Protein AF-M5W6V2-F1 (afdb_monomer_lite)

InterPro domains:
  IPR015421 Pyridoxal phosphate-dependent transferase, major domain [G3DSA:3.40.640.10] (70-111)
  IPR015421 Pyridoxal phosphate-dependent transferase, major domain [G3DSA:3.40.640.10] (112-176)
  IPR015422 Pyridoxal phosphate-dependent transferase, small domain [G3DSA:3.90.1150.10] (43-67)
  IPR015424 Pyridoxal phosphate-dependent transferase [SSF53383] (31-175)
  IPR039429 Serine hydroxymethyltransferase-like domain [PF00464] (39-71)
  IPR039429 Serine hydroxymethyltransferase-like domain [PF00464] (110-181)
  IPR049943 Serine hydroxymethyltransferase-like [PTHR11680] (110-174)

Sequence (200 aa):
MPDNFTTLFFTLQSSLPNEAVYDKEKPRVTLPKKLNSPLEAVDSEIADIIEHEKTRQWKGLELISSENYTSLFIDMAESLCQKRALEAFQLDPAKWGVNVQPLSGSPADFQTDTKKISAVSNFFETMPYRLNESTGYINYDQLEKSATLFRPNLIVAGASAYAHLYDYAHIRKAGEDFIIYHSIKLVVLARLDDNKVDCF

Structure (mmCIF, N/CA/C/O backbone):
data_AF-M5W6V2-F1
#
_entry.id   AF-M5W6V2-F1
#
loop_
_atom_site.group_PDB
_atom_site.id
_atom_site.type_symbol
_atom_site.label_atom_id
_atom_site.label_alt_id
_atom_site.label_comp_id
_atom_site.label_asym_id
_atom_site.label_entity_id
_atom_site.label_seq_id
_atom_site.pdbx_PDB_ins_code
_atom_site.Cartn_x
_atom_site.Cartn_y
_atom_site.Cartn_z
_atom_site.occupancy
_atom_site.B_iso_or_equiv
_atom_site.auth_seq_id
_atom_site.auth_comp_id
_atom_site.auth_asym_id
_atom_site.auth_atom_id
_atom_site.pdbx_PDB_model_num
ATOM 1 N N . MET A 1 1 ? -18.019 15.501 -98.453 1.00 34.25 1 MET A N 1
ATOM 2 C CA . MET A 1 1 ? -18.835 16.729 -98.582 1.00 34.25 1 MET A CA 1
ATOM 3 C C . MET A 1 1 ? -20.288 16.315 -98.725 1.00 34.25 1 MET A C 1
ATOM 5 O O . MET A 1 1 ? -20.469 15.294 -99.387 1.00 34.25 1 MET A O 1
ATOM 9 N N . PRO A 1 2 ? -21.300 17.047 -98.221 1.00 47.38 2 PRO A N 1
ATOM 10 C CA . PRO A 1 2 ? -21.319 18.262 -97.372 1.00 47.38 2 PRO A CA 1
ATOM 11 C C . PRO A 1 2 ? -22.094 18.022 -96.032 1.00 47.38 2 PRO A C 1
ATOM 13 O O . PRO A 1 2 ? -22.815 17.039 -95.914 1.00 47.38 2 PRO A O 1
ATOM 16 N N . ASP A 1 3 ? -21.754 18.659 -94.906 1.00 34.72 3 ASP A N 1
ATOM 17 C CA . ASP A 1 3 ? -22.253 19.944 -94.344 1.00 34.72 3 ASP A CA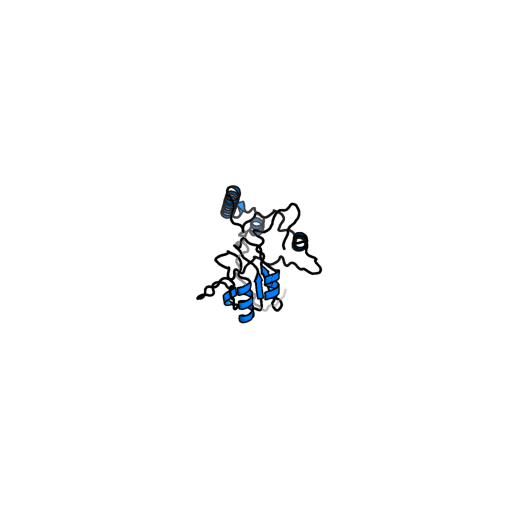 1
ATOM 18 C C . ASP A 1 3 ? -23.450 19.788 -93.375 1.00 34.72 3 ASP A C 1
ATOM 20 O O . ASP A 1 3 ? -24.553 19.449 -93.791 1.00 34.72 3 ASP A O 1
ATOM 24 N N . ASN A 1 4 ? -23.276 20.102 -92.082 1.00 34.34 4 ASN A N 1
ATOM 25 C CA . ASN A 1 4 ? -23.707 21.395 -91.519 1.00 34.34 4 ASN A CA 1
ATOM 26 C C . ASN A 1 4 ? -23.654 21.459 -89.979 1.00 34.34 4 ASN A C 1
ATOM 28 O O . ASN A 1 4 ? -24.020 20.539 -89.256 1.00 34.34 4 ASN A O 1
ATOM 32 N N . PHE A 1 5 ? -23.172 22.613 -89.527 1.00 38.66 5 PHE A N 1
ATOM 33 C CA . PHE A 1 5 ? -22.919 23.077 -88.166 1.00 38.66 5 PHE A CA 1
ATOM 34 C C . PHE A 1 5 ? -24.192 23.266 -87.320 1.00 38.66 5 PHE A C 1
ATOM 36 O O . PHE A 1 5 ? -25.245 23.554 -87.883 1.00 38.66 5 PHE A O 1
ATOM 43 N N . THR A 1 6 ? -24.067 23.223 -85.978 1.00 31.42 6 THR A N 1
ATOM 44 C CA . THR A 1 6 ? -24.301 24.362 -85.038 1.00 31.42 6 THR A CA 1
ATOM 45 C C . THR A 1 6 ? -24.111 23.913 -83.561 1.00 31.42 6 THR A C 1
ATOM 47 O O . THR A 1 6 ? -24.914 23.147 -83.046 1.00 31.42 6 THR A O 1
ATOM 50 N N . THR A 1 7 ? -23.003 24.341 -82.923 1.00 31.12 7 THR A N 1
ATOM 51 C CA . THR A 1 7 ? -22.894 25.132 -81.657 1.00 31.12 7 THR A CA 1
ATOM 52 C C . THR A 1 7 ? -23.875 24.803 -80.494 1.00 31.12 7 THR A C 1
ATOM 54 O O . THR A 1 7 ? -25.071 24.793 -80.727 1.00 31.12 7 THR A O 1
ATOM 57 N N . LEU A 1 8 ? -23.573 24.625 -79.192 1.00 36.69 8 LEU A N 1
ATOM 58 C CA . LEU A 1 8 ? -22.506 25.006 -78.241 1.00 36.69 8 LEU A CA 1
ATOM 59 C C . LEU A 1 8 ? -22.755 24.188 -76.943 1.00 36.69 8 LEU A C 1
ATOM 61 O O . LEU A 1 8 ? -23.886 24.189 -76.469 1.00 36.69 8 LEU A O 1
ATOM 65 N N . PHE A 1 9 ? -21.743 23.601 -76.296 1.00 30.06 9 PHE A N 1
ATOM 66 C CA . PHE A 1 9 ? -21.757 23.439 -74.831 1.00 30.06 9 PHE A CA 1
ATOM 67 C C . PHE A 1 9 ? -20.350 23.684 -74.288 1.00 30.06 9 PHE A C 1
ATOM 69 O O . PHE A 1 9 ? -19.378 23.052 -74.690 1.00 30.06 9 PHE A O 1
ATOM 76 N N . PHE A 1 10 ? -20.270 24.684 -73.416 1.00 32.31 10 PHE A N 1
ATOM 77 C CA . PHE A 1 10 ? -19.073 25.185 -72.761 1.00 32.31 10 PHE A CA 1
ATOM 78 C C . PHE A 1 10 ? -18.371 24.085 -71.954 1.00 32.31 10 PHE A C 1
ATOM 80 O O . PHE A 1 10 ? -18.903 23.622 -70.948 1.00 32.31 10 PHE A O 1
ATOM 87 N N . THR A 1 11 ? -17.139 23.735 -72.318 1.00 32.97 11 THR A N 1
ATOM 88 C CA . THR A 1 11 ? -16.196 23.129 -71.371 1.00 32.97 11 THR A CA 1
ATOM 89 C C . THR A 1 11 ? -15.369 24.243 -70.747 1.00 32.97 11 THR A C 1
ATOM 91 O O . THR A 1 11 ? -14.559 24.873 -71.427 1.00 32.97 11 THR A O 1
ATOM 94 N N . LEU A 1 12 ? -15.589 24.496 -69.453 1.00 34.12 12 LEU A N 1
ATOM 95 C CA . LEU A 1 12 ? -14.680 25.276 -68.617 1.00 34.12 12 LEU A CA 1
ATOM 96 C C . LEU A 1 12 ? -13.262 24.700 -68.769 1.00 34.12 12 LEU A C 1
ATOM 98 O O . LEU A 1 12 ? -12.981 23.609 -68.279 1.00 34.12 12 LEU A O 1
ATOM 102 N N . GLN A 1 13 ? -12.363 25.432 -69.429 1.00 36.41 13 GLN A N 1
ATOM 103 C CA . GLN A 1 13 ? -10.931 25.215 -69.257 1.00 36.41 13 GLN A CA 1
ATOM 104 C C . GLN A 1 13 ? -10.588 25.600 -67.819 1.00 36.41 13 GLN A C 1
ATOM 106 O O . GLN A 1 13 ? -10.467 26.780 -67.494 1.00 36.41 13 GLN A O 1
ATOM 111 N N . SER A 1 14 ? -10.420 24.609 -66.944 1.00 34.03 14 SER A N 1
ATOM 112 C CA . SER A 1 14 ? -9.616 24.818 -65.748 1.00 34.03 14 SER A CA 1
ATOM 113 C C . SER A 1 14 ? -8.176 25.013 -66.214 1.00 34.03 14 SER A C 1
ATOM 115 O O . SER A 1 14 ? -7.530 24.072 -66.678 1.00 34.03 14 SER A O 1
ATOM 117 N N . SER A 1 15 ? -7.686 26.244 -66.135 1.00 41.09 15 SER A N 1
ATOM 118 C CA . SER A 1 15 ? -6.276 26.577 -66.285 1.00 41.09 15 SER A CA 1
ATOM 119 C C . SER A 1 15 ? -5.484 25.939 -65.141 1.00 41.09 15 SER A C 1
ATOM 121 O O . SER A 1 15 ? -5.226 26.578 -64.122 1.00 41.09 15 SER A O 1
ATOM 123 N N . LEU A 1 16 ? -5.128 24.666 -65.289 1.00 34.69 16 LEU A N 1
ATOM 124 C CA . LEU A 1 16 ? -4.080 24.041 -64.498 1.00 34.69 16 LEU A CA 1
ATOM 125 C C . LEU A 1 16 ? -2.824 24.011 -65.376 1.00 34.69 16 LEU A C 1
ATOM 127 O O . LEU A 1 16 ? -2.840 23.362 -66.424 1.00 34.69 16 LEU A O 1
ATOM 131 N N . PRO A 1 17 ? -1.766 24.765 -65.028 1.00 39.81 17 PRO A N 1
ATOM 132 C CA . PRO A 1 17 ? -0.500 24.662 -65.734 1.00 39.81 17 PRO A CA 1
ATOM 133 C C . PRO A 1 17 ? 0.069 23.246 -65.571 1.00 39.81 17 PRO A C 1
ATOM 135 O O . PRO A 1 17 ? -0.102 22.629 -64.523 1.00 39.81 17 PRO A O 1
ATOM 138 N N . ASN A 1 18 ? 0.712 22.778 -66.647 1.00 39.88 18 ASN A N 1
ATOM 139 C CA . ASN A 1 18 ? 1.450 21.524 -66.822 1.00 39.88 18 ASN A CA 1
ATOM 140 C C . ASN A 1 18 ? 1.837 20.775 -65.534 1.00 39.88 18 ASN A C 1
ATOM 142 O O . ASN A 1 18 ? 2.432 21.351 -64.624 1.00 39.88 18 ASN A O 1
ATOM 146 N N . GLU A 1 19 ? 1.611 19.459 -65.562 1.00 42.66 19 GLU A N 1
ATOM 147 C CA . GLU A 1 19 ? 2.035 18.400 -64.627 1.00 42.66 19 GLU A CA 1
ATOM 148 C C . GLU A 1 19 ? 3.563 18.301 -64.398 1.00 42.66 19 GLU A C 1
ATOM 150 O O . GLU A 1 19 ? 4.153 17.227 -64.452 1.00 42.66 19 GLU A O 1
ATOM 155 N N . ALA A 1 20 ? 4.255 19.408 -64.143 1.00 44.38 20 ALA A N 1
ATOM 156 C CA . ALA A 1 20 ? 5.709 19.420 -64.035 1.00 44.38 20 ALA A CA 1
ATOM 157 C C . ALA A 1 20 ? 6.238 20.309 -62.909 1.00 44.38 20 ALA A C 1
ATOM 159 O O . ALA A 1 20 ? 7.354 20.791 -63.009 1.00 44.38 20 ALA A O 1
ATOM 160 N N . VAL A 1 21 ? 5.487 20.533 -61.828 1.00 44.94 21 VAL A N 1
ATOM 161 C CA . VAL A 1 21 ? 6.061 21.049 -60.574 1.00 44.94 21 VAL A CA 1
ATOM 162 C C . VAL A 1 21 ? 5.179 20.597 -59.415 1.00 44.94 21 VAL A C 1
ATOM 164 O O . VAL A 1 21 ? 4.256 21.311 -59.080 1.00 44.94 21 VAL A O 1
ATOM 167 N N . TYR A 1 22 ? 5.403 19.416 -58.837 1.00 36.56 22 TYR A N 1
ATOM 168 C CA . TYR A 1 22 ? 5.150 19.090 -57.416 1.00 36.56 22 TYR A CA 1
ATOM 169 C C . TYR A 1 22 ? 5.476 17.608 -57.164 1.00 36.56 22 TYR A C 1
ATOM 171 O O . TYR A 1 22 ? 4.662 16.857 -56.639 1.00 36.56 22 TYR A O 1
ATOM 179 N N . ASP A 1 23 ? 6.700 17.191 -57.490 1.00 42.72 23 ASP A N 1
ATOM 180 C CA . ASP A 1 23 ? 7.312 16.054 -56.802 1.00 42.72 23 ASP A CA 1
ATOM 181 C C . ASP A 1 23 ? 8.379 16.599 -55.851 1.00 42.72 23 ASP A C 1
ATOM 183 O O . ASP A 1 23 ? 9.562 16.716 -56.160 1.00 42.72 23 ASP A O 1
ATOM 187 N N . LYS A 1 24 ? 7.914 17.086 -54.699 1.00 44.59 24 LYS A N 1
ATOM 188 C CA . LYS A 1 24 ? 8.761 17.158 -53.513 1.00 44.59 24 LYS A CA 1
ATOM 189 C C . LYS A 1 24 ? 8.391 15.933 -52.706 1.00 44.59 24 LYS A C 1
ATOM 191 O O . LYS A 1 24 ? 7.376 15.960 -52.009 1.00 44.59 24 LYS A O 1
ATOM 196 N N . GLU A 1 25 ? 9.191 14.883 -52.845 1.00 48.09 25 GLU A N 1
ATOM 197 C CA . GLU A 1 25 ? 9.146 13.676 -52.029 1.00 48.09 25 GLU A CA 1
ATOM 198 C C . GLU A 1 25 ? 8.894 14.045 -50.557 1.00 48.09 25 GLU A C 1
ATOM 200 O O . GLU A 1 25 ? 9.784 14.481 -49.826 1.00 48.09 25 GLU A O 1
ATOM 205 N N . LYS A 1 26 ? 7.650 13.900 -50.092 1.00 51.75 26 LYS A N 1
ATOM 206 C CA . LYS A 1 26 ? 7.385 13.817 -48.657 1.00 51.75 26 LYS A CA 1
ATOM 207 C C . LYS A 1 26 ? 7.797 12.404 -48.260 1.00 51.75 26 LYS A C 1
ATOM 209 O O . LYS A 1 26 ? 7.181 11.461 -48.762 1.00 51.75 26 LYS A O 1
ATOM 214 N N . PRO A 1 27 ? 8.796 12.218 -47.382 1.00 50.66 27 PRO A N 1
ATOM 215 C CA . PRO A 1 27 ? 9.267 10.887 -47.048 1.00 50.66 27 PRO A CA 1
ATOM 216 C C . PRO A 1 27 ? 8.146 10.176 -46.292 1.00 50.66 27 PRO A C 1
ATOM 218 O O . PRO A 1 27 ? 7.896 10.440 -45.119 1.00 50.66 27 PRO A O 1
ATOM 221 N N . ARG A 1 28 ? 7.444 9.262 -46.965 1.00 52.78 28 ARG A N 1
ATOM 222 C CA . ARG A 1 28 ? 6.348 8.464 -46.391 1.00 52.78 28 ARG A CA 1
ATOM 223 C C . ARG A 1 28 ? 6.818 7.425 -45.353 1.00 52.78 28 ARG A C 1
ATOM 225 O O . ARG A 1 28 ? 6.019 6.595 -44.941 1.00 52.78 28 ARG A O 1
ATOM 232 N N . VAL A 1 29 ? 8.079 7.458 -44.899 1.00 55.09 29 VAL A N 1
ATOM 233 C CA . VAL A 1 29 ? 8.677 6.406 -44.045 1.00 55.09 29 VAL A CA 1
ATOM 234 C C . VAL A 1 29 ? 9.512 6.955 -42.869 1.00 55.09 29 VAL A C 1
ATOM 236 O O . VAL A 1 29 ? 10.495 6.352 -42.450 1.00 55.09 29 VAL A O 1
ATOM 239 N N . THR A 1 30 ? 9.156 8.107 -42.297 1.00 63.56 30 THR A N 1
ATOM 240 C CA . THR A 1 30 ? 9.844 8.646 -41.100 1.00 63.56 30 THR A CA 1
ATOM 241 C C . THR A 1 30 ? 9.277 8.110 -39.787 1.00 63.56 30 THR A C 1
ATOM 243 O O . THR A 1 30 ? 10.041 7.779 -38.882 1.00 63.56 30 THR A O 1
ATOM 246 N N . LEU A 1 31 ? 7.953 7.965 -39.683 1.00 68.44 31 LEU A N 1
ATOM 247 C CA . LEU A 1 31 ? 7.299 7.510 -38.453 1.00 68.44 31 LEU A CA 1
ATOM 248 C C . LEU A 1 31 ? 7.602 6.036 -38.113 1.00 68.44 31 LEU A C 1
ATOM 250 O O . LEU A 1 31 ? 8.007 5.783 -36.981 1.00 68.44 31 LEU A O 1
ATOM 254 N N . PRO A 1 32 ? 7.518 5.069 -39.054 1.00 76.44 32 PRO A N 1
ATOM 255 C CA . PRO A 1 32 ? 7.833 3.673 -38.742 1.00 76.44 32 PRO A CA 1
ATOM 256 C C . PRO A 1 32 ? 9.297 3.480 -38.342 1.00 76.44 32 PRO A C 1
ATOM 258 O O . PRO A 1 32 ? 9.602 2.656 -37.488 1.00 76.44 32 PRO A O 1
ATOM 261 N N . LYS A 1 33 ? 10.211 4.262 -38.929 1.00 78.62 33 LYS A N 1
ATOM 262 C CA . LYS A 1 33 ? 11.629 4.223 -38.572 1.00 78.62 33 LYS A CA 1
ATOM 263 C C . LYS A 1 33 ? 11.854 4.769 -37.162 1.00 78.62 33 LYS A C 1
ATOM 265 O O . LYS A 1 33 ? 12.561 4.142 -36.392 1.00 78.62 33 LYS A O 1
ATOM 270 N N . LYS A 1 34 ? 11.203 5.881 -36.802 1.00 78.94 34 LYS A N 1
ATOM 271 C CA . LYS A 1 34 ? 11.298 6.462 -35.454 1.00 78.94 34 LYS A CA 1
ATOM 272 C C . LYS A 1 34 ? 10.726 5.538 -34.371 1.00 78.94 34 LYS A C 1
ATOM 274 O O . LYS A 1 34 ? 11.312 5.451 -33.304 1.00 78.94 34 LYS A O 1
ATOM 279 N N . LEU A 1 35 ? 9.623 4.841 -34.652 1.00 83.31 35 LEU A N 1
ATOM 280 C CA . LEU A 1 35 ? 8.968 3.932 -33.700 1.00 83.31 35 LEU A CA 1
ATOM 281 C C . LEU A 1 35 ? 9.745 2.631 -33.438 1.00 83.31 35 LEU A C 1
ATOM 283 O O . LEU A 1 35 ? 9.544 2.018 -32.398 1.00 83.31 35 LEU A O 1
ATOM 287 N N . ASN A 1 36 ? 10.609 2.210 -34.368 1.00 87.31 36 ASN A N 1
ATOM 288 C CA . ASN A 1 36 ? 11.410 0.985 -34.246 1.00 87.31 36 ASN A CA 1
ATOM 289 C C . ASN A 1 36 ? 12.891 1.256 -33.926 1.00 87.31 36 ASN A C 1
ATOM 291 O O . ASN A 1 36 ? 13.679 0.317 -33.825 1.00 87.31 36 ASN A O 1
ATOM 295 N N . SER A 1 37 ? 13.290 2.525 -33.816 1.00 89.06 37 SER A N 1
ATOM 296 C CA . SER A 1 37 ? 14.642 2.900 -33.406 1.00 89.06 37 SER A CA 1
ATOM 297 C C . SER A 1 37 ? 14.817 2.722 -31.891 1.00 89.06 37 SER A C 1
ATOM 299 O O . SER A 1 37 ? 13.863 2.940 -31.144 1.00 89.06 37 SER A O 1
ATOM 301 N N . PRO A 1 38 ? 16.027 2.371 -31.422 1.00 88.19 38 PRO A N 1
ATOM 302 C CA . PRO A 1 38 ? 16.322 2.257 -29.995 1.00 88.19 38 PRO A CA 1
ATOM 303 C C . PRO A 1 38 ? 16.227 3.623 -29.293 1.00 88.19 38 PRO A C 1
ATOM 305 O O . PRO A 1 38 ? 16.414 4.661 -29.938 1.00 88.19 38 PRO A O 1
ATOM 308 N N . LEU A 1 39 ? 15.931 3.628 -27.987 1.00 88.38 39 LEU A N 1
ATOM 309 C CA . LEU A 1 39 ? 15.670 4.853 -27.218 1.00 88.38 39 LEU A CA 1
ATOM 310 C C . LEU A 1 39 ? 16.846 5.831 -27.300 1.00 88.38 39 LEU A C 1
ATOM 312 O O . LEU A 1 39 ? 16.628 7.008 -27.538 1.00 88.38 39 LEU A O 1
ATOM 316 N N . GLU A 1 40 ? 18.078 5.335 -27.240 1.00 88.69 40 GLU A N 1
ATOM 317 C CA . GLU A 1 40 ? 19.316 6.115 -27.330 1.00 88.69 40 GLU A CA 1
ATOM 318 C C . GLU A 1 40 ? 19.429 6.888 -28.655 1.00 88.69 40 GLU A C 1
ATOM 320 O O . GLU A 1 40 ? 20.017 7.965 -28.710 1.00 88.69 40 GLU A O 1
ATOM 325 N N . ALA A 1 41 ? 18.861 6.344 -29.737 1.00 85.62 41 ALA A N 1
ATOM 326 C CA . ALA A 1 41 ? 18.854 6.978 -31.053 1.00 85.62 41 ALA A CA 1
ATOM 327 C C . ALA A 1 41 ? 17.660 7.924 -31.259 1.00 85.62 41 ALA A C 1
ATOM 329 O O . ALA A 1 41 ? 17.694 8.767 -32.157 1.00 85.62 41 ALA A O 1
ATOM 330 N N . VAL A 1 42 ? 16.585 7.752 -30.484 1.00 87.50 42 VAL A N 1
ATOM 331 C CA . VAL A 1 42 ? 15.368 8.572 -30.567 1.00 87.50 42 VAL A CA 1
ATOM 332 C C . VAL A 1 42 ? 15.437 9.764 -29.614 1.00 87.50 42 VAL A C 1
ATOM 334 O O . VAL A 1 42 ? 15.010 10.854 -29.998 1.00 87.50 42 VAL A O 1
ATOM 337 N N . ASP A 1 43 ? 15.960 9.550 -28.409 1.00 89.94 43 ASP A N 1
ATOM 338 C CA . ASP A 1 43 ? 16.071 10.516 -27.321 1.00 89.94 43 ASP A CA 1
ATOM 339 C C . ASP A 1 43 ? 17.241 10.143 -26.386 1.00 89.94 43 ASP A C 1
ATOM 341 O O . ASP A 1 43 ? 17.103 9.372 -25.432 1.00 89.94 43 ASP A O 1
ATOM 345 N N . SER A 1 44 ? 18.425 10.681 -26.689 1.00 91.94 44 SER A N 1
ATOM 346 C CA . SER A 1 44 ? 19.637 10.423 -25.907 1.00 91.94 44 SER A CA 1
ATOM 347 C C . SER A 1 44 ? 19.593 11.055 -24.513 1.00 91.94 44 SER A C 1
ATOM 349 O O . SER A 1 44 ? 20.212 10.528 -23.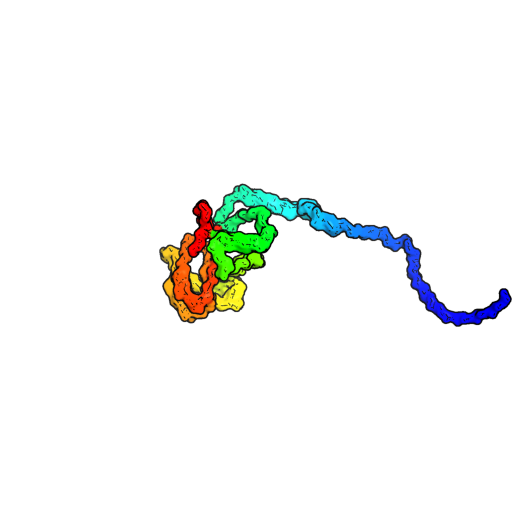598 1.00 91.94 44 SER A O 1
ATOM 351 N N . GLU A 1 45 ? 18.850 12.151 -24.324 1.00 93.81 45 GLU A N 1
ATOM 352 C CA . GLU A 1 45 ? 18.748 12.833 -23.027 1.00 93.81 45 GLU A CA 1
ATOM 353 C C . GLU A 1 45 ? 17.998 11.962 -22.010 1.00 93.81 45 GLU A C 1
ATOM 355 O O . GLU A 1 45 ? 18.456 11.771 -20.883 1.00 93.81 45 GLU A O 1
ATOM 360 N N . ILE A 1 46 ? 16.876 11.363 -22.421 1.00 91.88 46 ILE A N 1
ATOM 361 C CA . ILE A 1 46 ? 16.128 10.431 -21.567 1.00 91.88 46 ILE A CA 1
ATOM 362 C C . ILE A 1 46 ? 16.930 9.153 -21.302 1.00 91.88 46 ILE A C 1
ATOM 364 O O . ILE A 1 46 ? 16.918 8.652 -20.175 1.00 91.88 46 ILE A O 1
ATOM 368 N N . ALA A 1 47 ? 17.644 8.636 -22.306 1.00 89.12 47 ALA A N 1
ATOM 369 C CA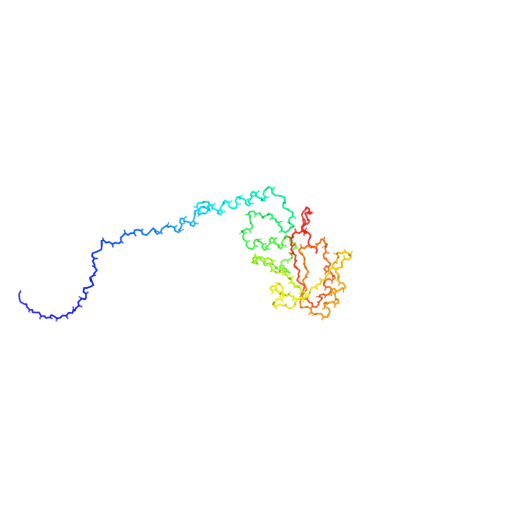 . ALA A 1 47 ? 18.521 7.483 -22.121 1.00 89.12 47 ALA A CA 1
ATOM 370 C C . ALA A 1 47 ? 19.604 7.765 -21.066 1.00 89.12 47 ALA A C 1
ATOM 372 O O . ALA A 1 47 ? 19.798 6.959 -20.154 1.00 89.12 47 ALA A O 1
ATOM 373 N N . ASP A 1 48 ? 20.228 8.944 -21.124 1.00 93.88 48 ASP A N 1
ATOM 374 C CA . ASP A 1 48 ? 21.215 9.366 -20.135 1.00 93.88 48 ASP A CA 1
ATOM 375 C C . ASP A 1 48 ? 20.592 9.464 -18.734 1.00 93.88 48 ASP A C 1
ATOM 377 O O . ASP A 1 48 ? 21.172 8.960 -17.773 1.00 93.88 48 ASP A O 1
ATOM 381 N N . ILE A 1 49 ? 19.396 10.047 -18.581 1.00 94.00 49 ILE A N 1
ATOM 382 C CA . ILE A 1 49 ? 18.699 10.128 -17.281 1.00 94.00 49 ILE A CA 1
ATOM 383 C C . ILE A 1 49 ? 18.441 8.731 -16.694 1.00 94.00 49 ILE A C 1
ATOM 385 O O . ILE A 1 49 ? 18.653 8.517 -15.497 1.00 94.00 49 ILE A O 1
ATOM 389 N N . ILE A 1 50 ? 18.033 7.766 -17.522 1.00 87.69 50 ILE A N 1
ATOM 390 C CA . ILE A 1 50 ? 17.801 6.381 -17.091 1.00 87.69 50 ILE A CA 1
ATOM 391 C C . ILE A 1 50 ? 19.102 5.732 -16.599 1.00 87.69 50 ILE A C 1
ATOM 393 O O . ILE A 1 50 ? 19.097 5.071 -15.561 1.00 87.69 50 ILE A O 1
ATOM 397 N N . GLU A 1 51 ? 20.223 5.927 -17.295 1.00 89.94 51 GLU A N 1
ATOM 398 C CA . GLU A 1 51 ? 21.521 5.382 -16.870 1.00 89.94 51 GLU A CA 1
ATOM 399 C C . GLU A 1 51 ? 22.035 6.020 -15.570 1.00 89.94 51 GLU A C 1
ATOM 401 O O . GLU A 1 51 ? 22.605 5.334 -14.710 1.00 89.94 51 GLU A O 1
ATOM 406 N N . HIS A 1 52 ? 21.774 7.314 -15.369 1.00 91.94 52 HIS A N 1
ATOM 407 C CA . HIS A 1 52 ? 22.057 7.976 -14.096 1.00 91.94 52 HIS A CA 1
ATOM 408 C C . HIS A 1 52 ? 21.210 7.393 -12.956 1.00 91.94 52 HIS A C 1
ATOM 410 O O . HIS A 1 52 ? 21.757 7.119 -11.886 1.00 91.94 52 HIS A O 1
ATOM 416 N N . GLU A 1 53 ? 19.917 7.135 -13.178 1.00 88.06 53 GLU A N 1
ATOM 417 C CA . GLU A 1 53 ? 19.035 6.528 -12.170 1.00 88.06 53 GLU A CA 1
ATOM 418 C C . GLU A 1 53 ? 19.434 5.081 -11.847 1.00 88.06 53 GLU A C 1
ATOM 420 O O . GLU A 1 53 ? 19.522 4.713 -10.675 1.00 88.06 53 GLU A O 1
ATOM 425 N N . LYS A 1 54 ? 19.796 4.275 -12.855 1.00 84.69 54 LYS A N 1
ATOM 426 C CA . LYS A 1 54 ? 20.368 2.931 -12.642 1.00 84.69 54 LYS A CA 1
ATOM 427 C C . LYS A 1 54 ? 21.636 2.993 -11.794 1.00 84.69 54 LYS A C 1
ATOM 429 O O . LYS A 1 54 ? 21.820 2.198 -10.875 1.00 84.69 54 LYS A O 1
ATOM 434 N N . THR A 1 55 ? 22.511 3.955 -12.082 1.00 89.50 55 THR A N 1
ATOM 435 C CA . THR A 1 55 ? 23.752 4.150 -11.326 1.00 89.50 55 THR A CA 1
ATOM 436 C C . THR A 1 55 ? 23.475 4.585 -9.885 1.00 89.50 55 THR A C 1
ATOM 438 O O . THR A 1 55 ? 24.161 4.111 -8.975 1.00 89.50 55 THR A O 1
ATOM 441 N N . ARG A 1 56 ? 22.482 5.460 -9.664 1.00 93.12 56 ARG A N 1
ATOM 442 C CA . ARG A 1 56 ? 22.035 5.889 -8.330 1.00 93.12 56 ARG A CA 1
ATOM 443 C C . ARG A 1 56 ? 21.561 4.692 -7.513 1.00 93.12 56 ARG A C 1
ATOM 445 O O . ARG A 1 56 ? 22.075 4.485 -6.419 1.00 93.12 56 ARG A O 1
ATOM 452 N N . GLN A 1 57 ? 20.666 3.884 -8.077 1.0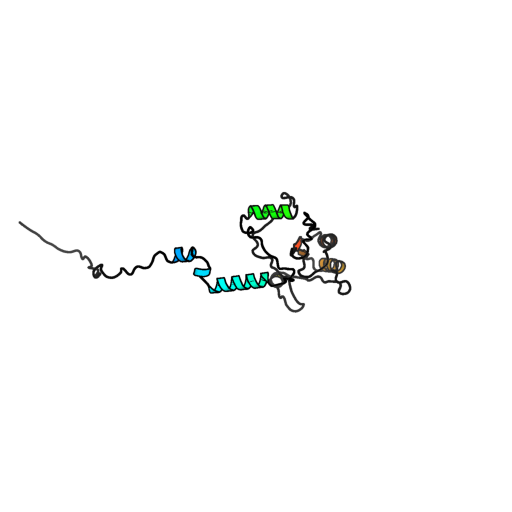0 84.19 57 GLN A N 1
ATOM 453 C CA . GLN A 1 57 ? 20.149 2.671 -7.441 1.00 84.19 57 GLN A CA 1
ATOM 454 C C . GLN A 1 57 ? 21.257 1.647 -7.148 1.00 84.19 57 GLN A C 1
ATOM 456 O O . GLN A 1 57 ? 21.284 1.048 -6.080 1.00 84.19 57 GLN A O 1
ATOM 461 N N . TRP A 1 58 ? 22.223 1.474 -8.060 1.00 80.94 58 TRP A N 1
ATOM 462 C CA . TRP A 1 58 ? 23.313 0.509 -7.873 1.00 80.94 58 TRP A CA 1
ATOM 463 C C . TRP A 1 58 ? 24.304 0.902 -6.769 1.00 80.94 58 TRP A C 1
ATOM 465 O O . TRP A 1 58 ? 24.837 0.041 -6.070 1.00 80.94 58 TRP A O 1
ATOM 475 N N . LYS A 1 59 ? 24.586 2.201 -6.626 1.00 86.56 59 LYS A N 1
ATOM 476 C CA . LYS A 1 59 ? 25.557 2.714 -5.645 1.00 86.56 59 LYS A CA 1
ATOM 477 C C . LYS A 1 59 ? 24.913 3.116 -4.317 1.00 86.56 59 LYS A C 1
ATOM 479 O O . LYS A 1 59 ? 25.629 3.272 -3.329 1.00 86.56 59 LYS A O 1
ATOM 484 N N . GLY A 1 60 ? 23.601 3.333 -4.305 1.00 84.31 60 GLY A N 1
ATOM 485 C CA . GLY A 1 60 ? 22.830 3.759 -3.146 1.00 84.31 60 GLY A CA 1
ATOM 486 C C . GLY A 1 60 ? 22.469 2.603 -2.218 1.00 84.31 60 GLY A C 1
ATOM 487 O O . GLY A 1 60 ? 22.204 1.485 -2.651 1.00 84.31 60 GLY A O 1
ATOM 488 N N . LEU A 1 61 ? 22.434 2.888 -0.917 1.00 84.75 61 LEU A N 1
ATOM 489 C CA . LEU A 1 61 ? 21.765 2.027 0.055 1.00 84.75 61 LEU A CA 1
ATOM 490 C C . LEU A 1 61 ? 20.320 2.508 0.193 1.00 84.75 61 LEU A C 1
ATOM 492 O O . LEU A 1 61 ? 20.060 3.490 0.889 1.00 84.75 61 LEU A O 1
ATOM 496 N N . GLU A 1 62 ? 19.394 1.827 -0.477 1.00 78.62 62 GLU A N 1
ATOM 497 C CA . GLU A 1 62 ? 17.968 2.150 -0.395 1.00 78.62 62 GLU A CA 1
ATOM 498 C C . GLU A 1 62 ? 17.383 1.628 0.922 1.00 78.62 62 GLU A C 1
ATOM 500 O O . GLU A 1 62 ? 17.202 0.428 1.121 1.00 78.62 62 GLU A O 1
ATOM 505 N N . LEU A 1 63 ? 17.128 2.552 1.852 1.00 81.44 63 LEU A N 1
ATOM 506 C CA . LEU A 1 63 ? 16.532 2.276 3.168 1.00 81.44 63 LEU A CA 1
ATOM 507 C C . LEU A 1 63 ? 15.076 2.747 3.266 1.00 81.44 63 LEU A C 1
ATOM 509 O O . LEU A 1 63 ? 14.457 2.664 4.330 1.00 81.44 63 LEU A O 1
ATOM 513 N N . ILE A 1 64 ? 14.528 3.274 2.173 1.00 75.75 64 ILE A N 1
ATOM 514 C CA . ILE A 1 64 ? 13.124 3.656 2.095 1.00 75.75 64 ILE A CA 1
ATOM 515 C C . ILE A 1 64 ? 12.329 2.363 2.057 1.00 75.75 64 ILE A C 1
ATOM 517 O O . ILE A 1 64 ? 12.394 1.622 1.082 1.00 75.75 64 ILE A O 1
ATOM 521 N N . SER A 1 65 ? 11.561 2.105 3.116 1.00 67.94 65 SER A N 1
ATOM 522 C CA . SER A 1 65 ? 10.807 0.863 3.241 1.00 67.94 65 SER A CA 1
ATOM 523 C C . SER A 1 65 ? 9.984 0.573 1.991 1.00 67.94 65 SER A C 1
ATOM 525 O O . SER A 1 65 ? 10.031 -0.543 1.501 1.00 67.94 65 SER A O 1
ATOM 527 N N . SER A 1 66 ? 9.293 1.583 1.440 1.00 69.19 66 SER A N 1
ATOM 528 C CA . SER A 1 66 ? 8.379 1.471 0.291 1.00 69.19 66 SER A CA 1
ATOM 529 C C . SER A 1 66 ? 8.987 1.282 -1.085 1.00 69.19 66 SER A C 1
ATOM 531 O O . SER A 1 66 ? 8.219 1.192 -2.043 1.00 69.19 66 SER A O 1
ATOM 533 N N . GLU A 1 67 ? 10.305 1.230 -1.197 1.00 68.81 67 GLU A N 1
ATOM 534 C CA . GLU A 1 67 ? 10.982 0.998 -2.467 1.00 68.81 67 GLU A CA 1
ATOM 535 C C . GLU A 1 67 ? 11.460 -0.451 -2.574 1.00 68.81 67 GLU A C 1
ATOM 537 O O . GLU A 1 67 ? 11.786 -1.097 -1.580 1.00 68.81 67 GLU A O 1
ATOM 542 N N . ASN A 1 68 ? 11.449 -0.993 -3.794 1.00 73.31 68 ASN A N 1
ATOM 543 C CA . ASN A 1 68 ? 11.938 -2.338 -4.077 1.00 73.31 68 ASN A CA 1
ATOM 544 C C . ASN A 1 68 ? 12.341 -2.465 -5.555 1.00 73.31 68 ASN A C 1
ATOM 546 O O . ASN A 1 68 ? 11.891 -1.691 -6.402 1.00 73.31 68 ASN A O 1
ATOM 550 N N . TYR A 1 69 ? 13.153 -3.472 -5.872 1.00 72.00 69 TYR A N 1
ATOM 551 C CA . TYR A 1 69 ? 13.609 -3.761 -7.226 1.00 72.00 69 TYR A CA 1
ATOM 552 C C . TYR A 1 69 ? 12.694 -4.774 -7.909 1.00 72.00 69 TYR A C 1
ATOM 554 O O . TYR A 1 69 ? 12.459 -5.877 -7.415 1.00 72.00 69 TYR A O 1
ATOM 562 N N . THR A 1 70 ? 12.174 -4.392 -9.072 1.00 64.12 70 THR A N 1
ATOM 563 C CA . THR A 1 70 ? 11.252 -5.219 -9.852 1.00 64.12 70 THR A CA 1
ATOM 564 C C . THR A 1 70 ? 12.004 -6.238 -10.718 1.00 64.12 70 THR A C 1
ATOM 566 O O . THR A 1 70 ? 13.087 -5.959 -11.234 1.00 64.12 70 THR A O 1
ATOM 569 N N . SER A 1 71 ? 11.441 -7.438 -10.889 1.00 68.88 71 SER A N 1
ATOM 570 C CA . SER A 1 71 ? 12.002 -8.463 -11.782 1.00 68.88 71 SER A CA 1
ATOM 571 C C . SER A 1 71 ? 11.670 -8.182 -13.254 1.00 68.88 71 SER A C 1
ATOM 573 O O . SER A 1 71 ? 10.613 -7.638 -13.566 1.00 68.88 71 SER A O 1
ATOM 575 N N . LEU A 1 72 ? 12.518 -8.648 -14.175 1.00 58.75 72 LEU A N 1
ATOM 576 C CA . LEU A 1 72 ? 12.389 -8.420 -15.625 1.00 58.75 72 LEU A CA 1
ATOM 577 C C . LEU A 1 72 ? 11.120 -9.018 -16.278 1.00 58.75 72 LEU A C 1
ATOM 579 O O . LEU A 1 72 ? 10.854 -8.746 -17.444 1.00 58.75 72 LEU A O 1
ATOM 583 N N . PHE A 1 73 ? 10.351 -9.852 -15.570 1.00 60.31 73 PHE A N 1
ATOM 584 C CA . PHE A 1 73 ? 9.259 -10.658 -16.140 1.00 60.31 73 PHE A CA 1
ATOM 585 C C . PHE A 1 73 ? 7.847 -10.162 -15.797 1.00 60.31 73 PHE A C 1
ATOM 587 O O . PHE A 1 73 ? 6.874 -10.852 -16.104 1.00 60.31 73 PHE A O 1
ATOM 594 N N . ILE A 1 74 ? 7.718 -9.015 -15.126 1.00 60.16 74 ILE A N 1
ATOM 595 C CA . ILE A 1 74 ? 6.446 -8.583 -14.520 1.00 60.16 74 ILE A CA 1
ATOM 596 C C . ILE A 1 74 ? 5.395 -8.131 -15.552 1.00 60.16 74 ILE A C 1
ATOM 598 O O . ILE A 1 74 ? 4.203 -8.191 -15.261 1.00 60.16 74 ILE A O 1
ATOM 602 N N . ASP A 1 75 ? 5.798 -7.858 -16.794 1.00 54.69 75 ASP A N 1
ATOM 603 C CA . ASP A 1 75 ? 4.896 -7.347 -17.837 1.00 54.69 75 ASP A CA 1
ATOM 604 C C . ASP A 1 75 ? 4.192 -8.422 -18.683 1.00 54.69 75 ASP A C 1
ATOM 606 O O . ASP A 1 75 ? 3.409 -8.102 -19.579 1.00 54.69 75 ASP A O 1
ATOM 610 N N . MET A 1 76 ? 4.430 -9.714 -18.432 1.00 57.62 76 MET A N 1
ATOM 611 C CA . MET A 1 76 ? 3.851 -10.779 -19.256 1.00 57.62 76 MET A CA 1
ATOM 612 C C . MET A 1 76 ? 2.710 -11.521 -18.552 1.00 57.62 76 MET A C 1
ATOM 614 O O . MET A 1 76 ? 2.916 -12.417 -17.735 1.00 57.62 76 MET A O 1
ATOM 618 N N . ALA A 1 77 ? 1.503 -11.185 -19.012 1.00 68.44 77 ALA A N 1
ATOM 619 C CA . ALA A 1 77 ? 0.210 -11.838 -18.807 1.00 68.44 77 ALA A CA 1
ATOM 620 C C . ALA A 1 77 ? -0.521 -11.546 -17.482 1.00 68.44 77 ALA A C 1
ATOM 622 O O . ALA A 1 77 ? -0.230 -12.092 -16.420 1.00 68.44 77 ALA A O 1
ATOM 623 N N . GLU A 1 78 ? -1.602 -10.774 -17.610 1.00 68.81 78 GLU A N 1
ATOM 624 C CA . GLU A 1 78 ? -2.587 -10.448 -16.572 1.00 68.81 78 GLU A CA 1
ATOM 625 C C . GLU A 1 78 ? -3.135 -11.692 -15.851 1.00 68.81 78 GLU A C 1
ATOM 627 O O . GLU A 1 78 ? -3.164 -11.744 -14.623 1.00 68.81 78 GLU A O 1
ATOM 632 N N . SER A 1 79 ? -3.492 -12.745 -16.594 1.00 67.88 79 SER A N 1
ATOM 633 C CA . SER A 1 79 ? -4.014 -13.987 -16.004 1.00 67.88 79 SER A CA 1
ATOM 634 C C . SER A 1 79 ? -2.951 -14.771 -15.230 1.00 67.88 79 SER A C 1
ATOM 636 O O . SER A 1 79 ? -3.259 -15.414 -14.226 1.00 67.88 79 SER A O 1
ATOM 638 N N . LEU A 1 80 ? -1.689 -14.709 -15.670 1.00 80.50 80 LEU A N 1
ATOM 639 C CA . LEU A 1 80 ? -0.574 -15.302 -14.932 1.00 80.50 80 LEU A CA 1
ATOM 640 C C . LEU A 1 80 ? -0.308 -14.517 -13.644 1.00 80.50 80 LEU A C 1
ATOM 642 O O . LEU A 1 80 ? -0.061 -15.126 -12.606 1.00 80.50 80 LEU A O 1
ATOM 646 N N . CYS A 1 81 ? -0.412 -13.187 -13.698 1.00 81.00 81 CYS A N 1
ATOM 647 C CA . CYS A 1 81 ? -0.279 -12.309 -12.540 1.00 81.00 81 CYS A CA 1
ATOM 648 C C . CYS A 1 81 ? -1.364 -12.587 -11.487 1.00 81.00 81 CYS A C 1
ATOM 650 O O . CYS A 1 81 ? -1.043 -12.815 -10.324 1.00 81.00 81 CYS A O 1
ATOM 652 N N . GLN A 1 82 ? -2.633 -12.687 -11.898 1.00 77.56 82 GLN A N 1
ATOM 653 C CA . GLN A 1 82 ? -3.750 -13.020 -11.002 1.00 77.56 82 GLN A CA 1
ATOM 654 C C . GLN A 1 82 ? -3.565 -14.386 -10.327 1.00 77.56 82 GLN A C 1
ATOM 656 O O . GLN A 1 82 ? -3.720 -14.504 -9.112 1.00 77.56 82 GLN A O 1
ATOM 661 N N . LYS A 1 83 ? -3.186 -15.416 -11.099 1.00 81.75 83 LYS A N 1
ATOM 662 C CA . LYS A 1 83 ? -2.944 -16.762 -10.564 1.00 81.75 83 LYS A CA 1
ATOM 663 C C . LYS A 1 83 ? -1.788 -16.773 -9.562 1.00 81.75 83 LYS A C 1
ATOM 665 O O . LYS A 1 83 ? -1.937 -17.311 -8.469 1.00 81.75 83 LYS A O 1
ATOM 670 N N . ARG A 1 84 ? -0.664 -16.140 -9.910 1.00 84.69 84 ARG A N 1
ATOM 671 C CA . ARG A 1 84 ? 0.502 -16.032 -9.022 1.00 84.69 84 ARG A CA 1
ATOM 672 C C . ARG A 1 84 ? 0.194 -15.241 -7.758 1.00 84.69 84 ARG A C 1
ATOM 674 O O . ARG A 1 84 ? 0.704 -15.601 -6.708 1.00 84.69 84 ARG A O 1
ATOM 681 N N . ALA A 1 85 ? -0.637 -14.203 -7.838 1.00 82.06 85 ALA A N 1
ATOM 682 C CA . ALA A 1 85 ? -1.056 -13.448 -6.663 1.00 82.06 85 ALA A CA 1
ATOM 683 C C . ALA A 1 85 ? -1.849 -14.334 -5.690 1.00 82.06 85 ALA A C 1
ATOM 685 O O . ALA A 1 85 ? -1.508 -14.401 -4.514 1.00 82.06 85 ALA A O 1
ATOM 686 N N . LEU A 1 86 ? -2.849 -15.077 -6.180 1.00 81.56 86 LEU A N 1
ATOM 687 C CA . LEU A 1 86 ? -3.609 -16.017 -5.347 1.00 81.56 86 LEU A CA 1
ATOM 688 C C . LEU A 1 86 ? -2.709 -17.096 -4.724 1.00 81.56 86 LEU A C 1
ATOM 690 O O . LEU A 1 86 ? -2.826 -17.372 -3.534 1.00 81.56 86 LEU A O 1
ATOM 694 N N . GLU A 1 87 ? -1.786 -17.667 -5.503 1.00 84.00 87 GLU A N 1
ATOM 695 C CA . GLU A 1 87 ? -0.823 -18.665 -5.018 1.00 84.00 87 GLU A CA 1
ATOM 696 C C . GLU A 1 87 ? 0.142 -18.087 -3.972 1.00 84.00 87 GLU A C 1
ATOM 698 O O . GLU A 1 87 ? 0.372 -18.717 -2.942 1.00 84.00 87 GLU A O 1
ATOM 703 N N . ALA A 1 88 ? 0.667 -16.878 -4.192 1.00 82.06 88 ALA A N 1
ATOM 704 C CA . ALA A 1 88 ? 1.605 -16.223 -3.282 1.00 82.06 88 ALA A CA 1
ATOM 705 C C . ALA A 1 88 ? 0.992 -15.991 -1.896 1.00 82.06 88 ALA A C 1
ATOM 707 O O . ALA A 1 88 ? 1.651 -16.243 -0.890 1.00 82.06 88 ALA A O 1
ATOM 708 N N . PHE A 1 89 ? -0.279 -15.588 -1.844 1.00 80.56 89 PHE A N 1
ATOM 709 C CA . PHE A 1 89 ? -1.022 -15.384 -0.597 1.00 80.56 89 PHE A CA 1
ATOM 710 C C . PHE A 1 89 ? -1.768 -16.639 -0.111 1.00 80.56 89 PHE A C 1
ATOM 712 O O . PHE A 1 89 ? -2.540 -16.559 0.840 1.00 80.56 89 PHE A O 1
ATOM 719 N N . GLN A 1 90 ? -1.561 -17.792 -0.760 1.00 86.00 90 GLN A N 1
ATOM 720 C CA . GLN A 1 90 ? -2.211 -19.072 -0.441 1.00 86.00 90 GLN A CA 1
ATOM 721 C C . GLN A 1 90 ? -3.747 -18.969 -0.329 1.00 86.00 90 GLN A C 1
ATOM 723 O O . GLN A 1 90 ? -4.380 -19.585 0.531 1.00 86.00 90 GLN A O 1
ATOM 728 N N . LEU A 1 91 ? -4.357 -18.175 -1.211 1.00 82.62 91 LEU A N 1
ATOM 729 C CA . LEU A 1 91 ? -5.790 -17.901 -1.209 1.00 82.62 91 LEU A CA 1
ATOM 730 C C . LEU A 1 91 ? -6.553 -18.931 -2.045 1.00 82.62 91 LEU A C 1
ATOM 732 O O . LEU A 1 91 ? -6.141 -19.298 -3.143 1.00 82.62 91 LEU A O 1
ATOM 736 N N . ASP A 1 92 ? -7.713 -19.352 -1.541 1.00 84.00 92 ASP A N 1
ATOM 737 C CA . ASP A 1 92 ? -8.658 -20.199 -2.274 1.00 84.00 92 ASP A CA 1
ATOM 738 C C . ASP A 1 92 ? -9.322 -19.395 -3.414 1.00 84.00 92 ASP A C 1
ATOM 740 O O . ASP A 1 92 ? -10.078 -18.457 -3.120 1.00 84.00 92 ASP A O 1
ATOM 744 N N . PRO A 1 93 ? -9.112 -19.757 -4.697 1.00 82.38 93 PRO A N 1
ATOM 745 C CA . PRO A 1 93 ? -9.699 -19.045 -5.835 1.00 82.38 93 PRO A CA 1
ATOM 746 C C . PRO A 1 93 ? -11.233 -19.054 -5.859 1.00 82.38 93 PRO A C 1
ATOM 748 O O . PRO A 1 93 ? -11.838 -18.229 -6.537 1.00 82.38 93 PRO A O 1
ATOM 751 N N . ALA A 1 94 ? -11.887 -19.974 -5.137 1.00 82.69 94 ALA A N 1
ATOM 752 C CA . ALA A 1 94 ? -13.345 -19.995 -5.022 1.00 82.69 94 ALA A CA 1
ATOM 753 C C . ALA A 1 94 ? -13.886 -18.911 -4.072 1.00 82.69 94 ALA A C 1
ATOM 755 O O . ALA A 1 94 ? -15.067 -18.571 -4.134 1.00 82.69 94 ALA A O 1
ATOM 756 N N . LYS A 1 95 ? -13.037 -18.383 -3.181 1.00 81.50 95 LYS A N 1
ATOM 757 C CA . LYS A 1 95 ? -13.403 -17.387 -2.159 1.00 81.50 95 LYS A CA 1
ATOM 758 C C . LYS A 1 95 ? -12.806 -16.010 -2.431 1.00 81.50 95 LYS A C 1
ATOM 760 O O . LYS A 1 95 ? -13.369 -15.017 -1.980 1.00 81.50 95 LYS A O 1
ATOM 765 N N . TRP A 1 96 ? -11.687 -15.953 -3.149 1.00 77.50 96 TRP A N 1
ATOM 766 C CA . TRP A 1 96 ? -10.921 -14.733 -3.376 1.00 77.50 96 TRP A CA 1
ATOM 767 C C . TRP A 1 96 ? -10.717 -14.468 -4.864 1.00 77.50 96 TRP A C 1
ATOM 769 O O . TRP A 1 96 ? -10.289 -15.341 -5.615 1.00 77.50 96 TRP A O 1
ATOM 779 N N . GLY A 1 97 ? -10.989 -13.229 -5.274 1.00 73.50 97 GLY A N 1
ATOM 780 C CA . GLY A 1 97 ? -10.627 -12.698 -6.586 1.00 73.50 97 GLY A CA 1
ATOM 781 C C . GLY A 1 97 ? -9.515 -11.659 -6.458 1.00 73.50 97 GLY A C 1
ATOM 782 O O . GLY A 1 97 ? -9.418 -10.978 -5.439 1.00 73.50 97 GLY A O 1
ATOM 783 N N . VAL A 1 98 ? -8.692 -11.516 -7.497 1.00 76.25 98 VAL A N 1
ATOM 784 C CA . VAL A 1 98 ? -7.633 -10.497 -7.561 1.00 76.25 98 VAL A CA 1
ATOM 785 C C . VAL A 1 98 ? -7.857 -9.627 -8.789 1.00 76.25 98 VAL A C 1
ATOM 787 O O . VAL A 1 98 ? -7.985 -10.134 -9.901 1.00 76.25 98 VAL A O 1
ATOM 790 N N . ASN A 1 99 ? -7.868 -8.312 -8.587 1.00 73.25 99 ASN A N 1
ATOM 791 C CA . ASN A 1 99 ? -7.818 -7.338 -9.669 1.00 73.25 99 ASN A CA 1
ATOM 792 C C . ASN A 1 99 ? -6.397 -6.761 -9.758 1.00 73.25 99 ASN A C 1
ATOM 794 O O . ASN A 1 99 ? -5.925 -6.151 -8.803 1.00 73.25 99 ASN A O 1
ATOM 798 N N . VAL A 1 100 ? -5.730 -6.950 -10.898 1.00 73.12 100 VAL A N 1
ATOM 799 C CA . VAL A 1 100 ? -4.353 -6.480 -11.159 1.00 73.12 100 VAL A CA 1
ATOM 800 C C . VAL A 1 100 ? -4.303 -5.259 -12.090 1.00 73.12 100 VAL A C 1
ATOM 802 O O . VAL A 1 100 ? -3.234 -4.860 -12.533 1.00 73.12 100 VAL A O 1
ATOM 805 N N . GLN A 1 101 ? -5.461 -4.672 -12.401 1.00 66.00 101 GLN A N 1
ATOM 806 C CA . GLN A 1 101 ? -5.605 -3.493 -13.258 1.00 66.00 101 GLN A CA 1
ATOM 807 C C . GLN A 1 101 ? -5.447 -2.124 -12.558 1.00 66.00 101 GLN A C 1
ATOM 809 O O . GLN A 1 101 ? -5.270 -1.136 -13.277 1.00 66.00 101 GLN A O 1
ATOM 814 N N . PRO A 1 102 ? -5.525 -1.980 -11.211 1.00 71.56 102 PRO A N 1
ATOM 815 C CA . PRO A 1 102 ? -5.248 -0.697 -10.572 1.00 71.56 102 PRO A CA 1
ATOM 816 C C . PRO A 1 102 ? -3.842 -0.185 -10.906 1.00 71.56 102 PRO A C 1
ATOM 818 O O . PRO A 1 102 ? -2.850 -0.862 -10.656 1.00 71.56 102 PRO A O 1
ATOM 821 N N . LEU A 1 103 ? -3.764 1.038 -11.440 1.00 69.19 103 LEU A N 1
ATOM 822 C CA . LEU A 1 103 ? -2.511 1.635 -11.921 1.00 69.19 103 LEU A CA 1
ATOM 823 C C . LEU A 1 103 ? -1.543 2.009 -10.786 1.00 69.19 103 LEU A C 1
ATOM 825 O O . LEU A 1 103 ? -0.336 2.062 -10.998 1.00 69.19 103 LEU A O 1
ATOM 829 N N . SER A 1 104 ? -2.066 2.319 -9.593 1.00 71.94 104 SER A N 1
ATOM 830 C CA . SER A 1 104 ? -1.274 2.633 -8.399 1.00 71.94 104 SER A CA 1
ATOM 831 C C . SER A 1 104 ? -2.131 2.588 -7.129 1.00 71.94 104 SER A C 1
ATOM 833 O O . SER A 1 104 ? -3.340 2.823 -7.170 1.00 71.94 104 SER A O 1
ATOM 835 N N . GLY A 1 105 ? -1.497 2.321 -5.986 1.00 63.25 105 GLY A N 1
ATOM 836 C CA . GLY A 1 105 ? -2.128 2.260 -4.665 1.00 63.25 105 GLY A CA 1
ATOM 837 C C . GLY A 1 105 ? -2.318 3.629 -4.005 1.00 63.25 105 GLY A C 1
ATOM 838 O O . GLY A 1 105 ? -1.759 3.873 -2.939 1.00 63.25 105 GLY A O 1
ATOM 839 N N . SER A 1 106 ? -3.087 4.530 -4.619 1.00 63.81 106 SER A N 1
ATOM 840 C CA . SER A 1 106 ? -3.621 5.713 -3.922 1.00 63.81 106 SER A CA 1
ATOM 841 C C . SER A 1 106 ? -5.086 5.452 -3.561 1.00 63.81 106 SER A C 1
ATOM 843 O O . SER A 1 106 ? -5.847 5.031 -4.430 1.00 63.81 106 SER A O 1
ATOM 845 N N . PRO A 1 107 ? -5.481 5.668 -2.295 1.00 52.47 107 PRO A N 1
ATOM 846 C CA . PRO A 1 107 ? -5.502 7.025 -1.764 1.00 52.47 107 PRO A CA 1
ATOM 847 C C . PRO A 1 107 ? -4.881 7.144 -0.366 1.00 52.47 107 PRO A C 1
ATOM 849 O O . PRO A 1 107 ? -5.266 6.462 0.576 1.00 52.47 107 PRO A O 1
ATOM 852 N N . ALA A 1 108 ? -3.917 8.050 -0.211 1.00 51.69 108 ALA A N 1
ATOM 853 C CA . ALA A 1 108 ? -3.497 8.467 1.120 1.00 51.69 108 ALA A CA 1
ATOM 854 C C . ALA A 1 108 ? -4.604 9.341 1.735 1.00 51.69 108 ALA A C 1
ATOM 856 O O . ALA A 1 108 ? -4.834 10.463 1.277 1.00 51.69 108 ALA A O 1
ATOM 857 N N . ASP A 1 109 ? -5.292 8.836 2.754 1.00 57.41 109 ASP A N 1
ATOM 858 C CA . ASP A 1 109 ? -6.308 9.575 3.506 1.00 57.41 109 ASP A CA 1
ATOM 859 C C . ASP A 1 109 ? -5.626 10.462 4.551 1.00 57.41 109 ASP A C 1
ATOM 861 O O . ASP A 1 109 ? -4.978 9.977 5.479 1.00 57.41 109 ASP A O 1
ATOM 865 N N . PHE A 1 110 ? -5.730 11.784 4.397 1.00 54.75 110 PHE A N 1
ATOM 866 C CA . PHE A 1 110 ? -5.175 12.739 5.353 1.00 54.75 110 PHE A CA 1
ATOM 867 C C . PHE A 1 110 ? -6.048 13.993 5.450 1.00 54.75 110 PHE A C 1
ATOM 869 O O . PHE A 1 110 ? -6.388 14.625 4.445 1.00 54.75 110 PHE A O 1
ATOM 876 N N . GLN A 1 111 ? -6.385 14.369 6.680 1.00 55.16 111 GLN A N 1
ATOM 877 C CA . GLN A 1 111 ? -7.133 15.573 7.025 1.00 55.16 111 GLN A CA 1
ATOM 878 C C . GLN A 1 111 ? -6.624 16.095 8.375 1.00 55.16 111 GLN A C 1
ATOM 880 O O . GLN A 1 111 ? -6.353 15.314 9.286 1.00 55.16 111 GLN A O 1
ATOM 885 N N . THR A 1 112 ? -6.486 17.415 8.500 1.00 60.34 112 THR A N 1
ATOM 886 C CA . THR A 1 112 ? -6.297 18.095 9.790 1.00 60.34 112 THR A CA 1
ATOM 887 C C . THR A 1 112 ? -7.642 18.600 10.307 1.00 60.34 112 THR A C 1
ATOM 889 O O . THR A 1 112 ? -8.592 18.734 9.533 1.00 60.34 112 THR A O 1
ATOM 892 N N . ASP A 1 113 ? -7.719 18.958 11.590 1.00 60.47 113 ASP A N 1
ATOM 893 C CA . ASP A 1 113 ? -8.951 19.467 12.221 1.00 60.47 113 ASP A CA 1
ATOM 894 C C . ASP A 1 113 ? -9.554 20.679 11.485 1.00 60.47 113 ASP A C 1
ATOM 896 O O . ASP A 1 113 ? -10.748 20.949 11.571 1.00 60.47 113 ASP A O 1
ATOM 900 N N . THR A 1 114 ? -8.726 21.399 10.725 1.00 60.81 114 THR A N 1
ATOM 901 C CA . THR A 1 114 ? -9.093 22.616 10.000 1.00 60.81 114 THR A CA 1
ATOM 902 C C . THR A 1 114 ? -9.137 22.457 8.480 1.00 60.81 114 THR A C 1
ATOM 904 O O . THR A 1 114 ? -9.668 23.340 7.807 1.00 60.81 114 THR A O 1
ATOM 907 N N . LYS A 1 115 ? -8.583 21.378 7.902 1.00 69.25 115 LYS A N 1
ATOM 908 C CA . LYS A 1 115 ? -8.457 21.247 6.443 1.00 69.25 115 LYS A CA 1
ATOM 909 C C . LYS A 1 115 ? -8.500 19.800 5.955 1.00 69.25 115 LYS A C 1
ATOM 911 O O . LYS A 1 115 ? -7.666 18.974 6.322 1.00 69.25 115 LYS A O 1
ATOM 916 N N . LYS A 1 116 ? -9.413 19.543 5.016 1.00 73.62 116 LYS A N 1
ATOM 917 C CA . LYS A 1 116 ? -9.450 18.341 4.170 1.00 73.62 116 LYS A CA 1
ATOM 918 C C . LYS A 1 116 ? -8.300 18.429 3.154 1.00 73.62 116 LYS A C 1
ATOM 920 O O . LYS A 1 116 ? -8.240 19.383 2.378 1.00 73.62 116 LYS A O 1
ATOM 925 N N . ILE A 1 117 ? -7.329 17.513 3.231 1.00 74.12 117 ILE A N 1
ATOM 926 C CA . ILE A 1 117 ? -6.093 17.561 2.422 1.00 74.12 117 ILE A CA 1
ATOM 927 C C . ILE A 1 117 ? -6.123 16.498 1.322 1.00 74.12 117 ILE A C 1
ATOM 929 O O . ILE A 1 117 ? -5.715 16.771 0.196 1.00 74.12 117 ILE A O 1
ATOM 933 N N . SER A 1 118 ? -6.637 15.308 1.628 1.00 76.38 118 SER A N 1
ATOM 934 C CA . SER A 1 118 ? -6.810 14.238 0.650 1.00 76.38 118 SER A CA 1
ATOM 935 C C . SER A 1 118 ? -8.064 14.428 -0.200 1.00 76.38 118 SER A C 1
ATOM 937 O O . SER A 1 118 ? -9.093 14.916 0.275 1.00 76.38 118 SER A O 1
ATOM 939 N N . ALA A 1 119 ? -7.998 13.965 -1.452 1.00 75.25 119 ALA A N 1
ATOM 940 C CA . ALA A 1 119 ? -9.167 13.843 -2.314 1.00 75.25 119 ALA A CA 1
ATOM 941 C C . ALA A 1 119 ? -10.265 12.999 -1.646 1.00 75.25 119 ALA A C 1
ATOM 943 O O . ALA A 1 119 ? -11.440 13.330 -1.771 1.00 75.25 119 ALA A O 1
ATOM 944 N N . VAL A 1 120 ? -9.902 11.977 -0.864 1.00 77.38 120 VAL A N 1
ATOM 945 C CA . VAL A 1 120 ? -10.884 11.151 -0.149 1.00 77.38 120 VAL A CA 1
ATOM 946 C C . VAL A 1 120 ? -11.652 11.968 0.877 1.00 77.38 120 VAL A C 1
ATOM 948 O O . VAL A 1 120 ? -12.873 11.924 0.866 1.00 77.38 120 VAL A O 1
ATOM 951 N N . SER A 1 121 ? -10.990 12.801 1.677 1.00 77.94 121 SER A N 1
ATOM 952 C CA . SER A 1 121 ? -11.678 13.663 2.648 1.00 77.94 121 SER A CA 1
ATOM 953 C C . SER A 1 121 ? -12.567 14.731 1.993 1.00 77.94 121 SER A C 1
ATOM 955 O O . SER A 1 121 ? -13.480 15.248 2.636 1.00 77.94 121 SER A O 1
ATOM 957 N N . ASN A 1 122 ? -12.330 15.068 0.718 1.00 77.62 122 ASN A N 1
ATOM 958 C CA . ASN A 1 122 ? -13.213 15.951 -0.049 1.00 77.62 122 ASN A CA 1
ATOM 959 C C . ASN A 1 122 ? -14.482 15.239 -0.533 1.00 77.62 122 ASN A C 1
ATOM 961 O O . ASN A 1 122 ? -15.545 15.854 -0.545 1.00 77.62 122 ASN A O 1
ATOM 965 N N . PHE A 1 123 ? -14.376 13.973 -0.944 1.00 79.56 123 PHE A N 1
ATOM 966 C CA . PHE A 1 123 ? -15.503 13.201 -1.481 1.00 79.56 123 PHE A CA 1
ATOM 967 C C . PHE A 1 123 ? -16.255 12.385 -0.421 1.00 79.56 123 PHE A C 1
ATOM 969 O O . PHE A 1 123 ? -17.413 12.032 -0.633 1.00 79.56 123 PHE A O 1
ATOM 976 N N . PHE A 1 124 ? -15.623 12.113 0.718 1.00 83.31 124 PHE A N 1
ATOM 977 C CA . PHE A 1 124 ? -16.148 11.301 1.808 1.00 83.31 124 PHE A CA 1
ATOM 978 C C . PHE A 1 124 ? -15.949 12.003 3.151 1.00 83.31 124 PHE A C 1
ATOM 980 O O . PHE A 1 124 ? -15.007 12.774 3.342 1.00 83.31 124 PHE A O 1
ATOM 987 N N . GLU A 1 125 ? -16.823 11.701 4.110 1.00 84.12 125 GLU A N 1
ATOM 988 C CA . GLU A 1 125 ? -16.606 12.110 5.494 1.00 84.12 125 GLU A CA 1
ATOM 989 C C . GLU A 1 125 ? -15.690 11.102 6.184 1.00 84.12 125 GLU A C 1
ATOM 991 O O . GLU A 1 125 ? -16.021 9.925 6.329 1.00 84.12 125 GLU A O 1
ATOM 996 N N . THR A 1 126 ? -14.512 11.574 6.586 1.00 84.50 126 THR A N 1
ATOM 997 C CA . THR A 1 126 ? -13.451 10.749 7.165 1.00 84.50 126 THR A CA 1
ATOM 998 C C . THR A 1 126 ? -13.209 11.128 8.617 1.00 84.50 126 THR A C 1
ATOM 1000 O O . THR A 1 126 ? -13.147 12.313 8.942 1.00 84.50 126 THR A O 1
ATOM 1003 N N . MET A 1 127 ? -12.995 10.135 9.480 1.00 85.44 127 MET A N 1
ATOM 1004 C CA . MET A 1 127 ? -12.605 10.349 10.873 1.00 85.44 127 MET A CA 1
ATOM 1005 C C . MET A 1 127 ? -11.368 9.501 11.210 1.00 85.44 127 MET A C 1
ATOM 1007 O O . MET A 1 127 ? -11.426 8.277 11.077 1.00 85.44 127 MET A O 1
ATOM 1011 N N . PRO A 1 128 ? -10.250 10.111 11.647 1.00 87.75 128 PRO A N 1
ATOM 1012 C CA . PRO A 1 128 ? -9.046 9.366 11.987 1.00 87.75 128 PRO A CA 1
ATOM 1013 C C . PRO A 1 128 ? -9.184 8.673 13.347 1.00 87.75 128 PRO A C 1
ATOM 1015 O O . PRO A 1 128 ? -9.726 9.240 14.296 1.00 87.75 128 PRO A O 1
ATOM 1018 N N . TYR A 1 129 ? -8.595 7.486 13.473 1.00 89.00 129 TYR A N 1
ATOM 1019 C CA . TYR A 1 129 ? -8.275 6.882 14.766 1.00 89.00 129 TYR A CA 1
ATOM 1020 C C . TYR A 1 129 ? -6.786 7.093 15.084 1.00 89.00 129 TYR A C 1
ATOM 1022 O O . TYR A 1 129 ? -5.978 7.379 14.197 1.00 89.00 129 TYR A O 1
ATOM 1030 N N . ARG A 1 130 ? -6.416 7.031 16.367 1.00 90.25 130 ARG A N 1
ATOM 1031 C CA . ARG A 1 130 ? -5.088 7.442 16.852 1.00 90.25 130 ARG A CA 1
ATOM 1032 C C . ARG A 1 130 ? -4.357 6.308 17.566 1.00 90.25 130 ARG A C 1
ATOM 1034 O O . ARG A 1 130 ? -4.946 5.300 17.959 1.00 90.25 130 ARG A O 1
ATOM 1041 N N . LEU A 1 131 ? -3.052 6.504 17.726 1.00 92.38 131 LEU A N 1
ATOM 1042 C CA . LEU A 1 131 ? -2.218 5.678 18.588 1.00 92.38 131 LEU A CA 1
ATOM 1043 C C . LEU A 1 131 ? -2.383 6.117 20.047 1.00 92.38 131 LEU A C 1
ATOM 1045 O O . LEU A 1 131 ? -2.673 7.277 20.335 1.00 92.38 131 LEU A O 1
ATOM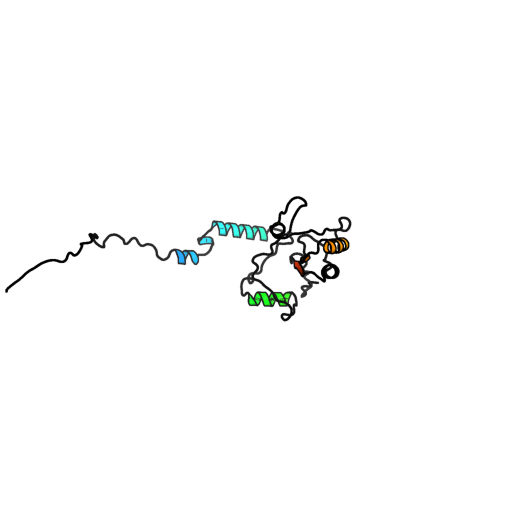 1049 N N . ASN A 1 132 ? -2.139 5.197 20.967 1.00 91.88 132 ASN A N 1
ATOM 1050 C CA . ASN A 1 132 ? -1.788 5.531 22.330 1.00 91.88 132 ASN A CA 1
ATOM 1051 C C . ASN A 1 132 ? -0.336 6.037 22.339 1.00 91.88 132 ASN A C 1
ATOM 1053 O O . ASN A 1 132 ? 0.600 5.258 22.172 1.00 91.88 132 ASN A O 1
ATOM 1057 N N . GLU A 1 133 ? -0.152 7.344 22.535 1.00 90.38 133 GLU A N 1
ATOM 1058 C CA . GLU A 1 133 ? 1.158 8.014 22.467 1.00 90.38 133 GLU A CA 1
ATOM 1059 C C . GLU A 1 133 ? 2.180 7.468 23.473 1.00 90.38 133 GLU A C 1
ATOM 1061 O O . GLU A 1 133 ? 3.380 7.533 23.227 1.00 90.38 133 GLU A O 1
ATOM 1066 N N . SER A 1 134 ? 1.718 6.888 24.585 1.00 92.38 134 SER A N 1
ATOM 1067 C CA . SER A 1 134 ? 2.604 6.312 25.602 1.00 92.38 134 SER A CA 1
ATOM 1068 C C . SER A 1 134 ? 3.161 4.942 25.215 1.00 92.38 134 SER A C 1
ATOM 1070 O O . SER A 1 134 ? 4.269 4.597 25.619 1.00 92.38 134 SER A O 1
ATOM 1072 N N . THR A 1 135 ? 2.411 4.157 24.436 1.00 92.38 135 THR A N 1
ATOM 1073 C CA . THR A 1 135 ? 2.791 2.783 24.076 1.00 92.38 135 THR A CA 1
ATOM 1074 C C . THR A 1 135 ? 3.220 2.651 22.619 1.00 92.38 135 THR A C 1
ATOM 1076 O O . THR A 1 135 ? 3.878 1.678 22.269 1.00 92.38 135 THR A O 1
ATOM 1079 N N . GLY A 1 136 ? 2.838 3.602 21.762 1.00 89.56 136 GLY A N 1
ATOM 1080 C CA . GLY A 1 136 ? 3.033 3.530 20.317 1.00 89.56 136 GLY A CA 1
ATOM 1081 C C . GLY A 1 136 ? 2.070 2.572 19.607 1.00 89.56 136 GLY A C 1
ATOM 1082 O O . GLY A 1 136 ? 2.185 2.405 18.398 1.00 89.56 136 GLY A O 1
ATOM 1083 N N . TYR A 1 137 ? 1.109 1.959 20.312 1.00 91.62 137 TYR A N 1
ATOM 1084 C CA . TYR A 1 137 ? 0.129 1.038 19.722 1.00 91.62 137 TYR A CA 1
ATOM 1085 C C . TYR A 1 137 ? -1.157 1.745 19.303 1.00 91.62 137 TYR A C 1
ATOM 1087 O O . TYR A 1 137 ? -1.521 2.762 19.883 1.00 91.62 137 TYR A O 1
ATOM 1095 N N . ILE A 1 138 ? -1.880 1.198 18.323 1.00 91.50 138 ILE A N 1
ATOM 1096 C CA . ILE A 1 138 ? -3.226 1.679 17.981 1.00 91.50 138 ILE A CA 1
ATOM 1097 C C . ILE A 1 138 ? -4.133 1.575 19.212 1.00 91.50 138 ILE A C 1
ATOM 1099 O O . ILE A 1 138 ? -4.152 0.556 19.901 1.00 91.50 138 ILE A O 1
ATOM 1103 N N . ASN A 1 139 ? -4.887 2.640 19.496 1.00 93.44 139 ASN A N 1
ATOM 1104 C CA . ASN A 1 139 ? -5.846 2.649 20.594 1.00 93.44 139 ASN A CA 1
ATOM 1105 C C . ASN A 1 139 ? -7.172 2.011 20.144 1.00 93.44 139 ASN A C 1
ATOM 1107 O O . ASN A 1 139 ? -8.101 2.711 19.735 1.00 93.44 139 ASN A O 1
ATOM 1111 N N . TYR A 1 140 ? -7.240 0.678 20.191 1.00 90.50 140 TYR A N 1
ATOM 1112 C CA . TYR A 1 140 ? -8.414 -0.087 19.750 1.00 90.50 140 TYR A CA 1
ATOM 1113 C C . TYR A 1 140 ? -9.674 0.215 20.575 1.00 90.50 140 TYR A C 1
ATOM 1115 O O . TYR A 1 140 ? -10.754 0.339 20.003 1.00 90.50 140 TYR A O 1
ATOM 1123 N N . ASP A 1 141 ? -9.540 0.445 21.884 1.00 91.19 141 ASP A N 1
ATOM 1124 C CA . ASP A 1 141 ? -10.672 0.810 22.748 1.00 91.19 141 ASP A CA 1
ATOM 1125 C C . ASP A 1 141 ? -11.303 2.144 22.327 1.00 91.19 141 ASP A C 1
ATOM 1127 O O . ASP A 1 141 ? -12.522 2.330 22.365 1.00 91.19 141 ASP A O 1
ATOM 1131 N N . GLN A 1 142 ? -10.465 3.111 21.943 1.00 90.75 142 GLN A N 1
ATOM 1132 C CA . GLN A 1 142 ? -10.941 4.386 21.421 1.00 90.75 142 GLN A CA 1
ATOM 1133 C C . GLN A 1 142 ? -11.537 4.220 20.024 1.00 90.75 142 GLN A C 1
ATOM 1135 O O . GLN A 1 142 ? -12.570 4.825 19.749 1.00 90.75 142 GLN A O 1
ATOM 1140 N N . LEU A 1 143 ? -10.932 3.389 19.171 1.00 89.94 143 LEU A N 1
ATOM 1141 C CA . LEU A 1 143 ? -11.461 3.067 17.847 1.00 89.94 143 LEU A CA 1
ATOM 1142 C C . LEU A 1 143 ? -12.885 2.502 17.942 1.00 89.94 143 LEU A C 1
ATOM 1144 O O . LEU A 1 143 ? -13.759 2.995 17.237 1.00 89.94 143 LEU A O 1
ATOM 1148 N N . GLU A 1 144 ? -13.148 1.551 18.841 1.00 89.12 144 GLU A N 1
ATOM 1149 C CA . GLU A 1 144 ? -14.479 0.947 19.033 1.00 89.12 144 GLU A CA 1
ATOM 1150 C C . GLU A 1 144 ? -15.521 1.982 19.499 1.00 89.12 144 GLU A C 1
ATOM 1152 O O . GLU A 1 144 ? -16.622 2.086 18.943 1.00 89.12 144 GLU A O 1
ATOM 1157 N N . LYS A 1 145 ? -15.157 2.829 20.472 1.00 90.25 145 LYS A N 1
ATOM 1158 C CA . LYS A 1 145 ? -16.023 3.920 20.956 1.00 90.25 145 LYS A CA 1
ATOM 1159 C C . LYS A 1 145 ? -16.329 4.932 19.855 1.00 90.25 145 LYS A C 1
ATOM 1161 O O . LYS A 1 145 ? -17.477 5.336 19.677 1.00 90.25 145 LYS A O 1
ATOM 1166 N N . SER A 1 146 ? -15.308 5.332 19.105 1.00 89.12 146 SER A N 1
ATOM 1167 C CA . SER A 1 146 ? -15.431 6.270 17.995 1.00 89.12 146 SER A CA 1
ATOM 1168 C C . SER A 1 146 ? -16.256 5.684 16.848 1.00 89.12 146 SER A C 1
ATOM 1170 O O . SER A 1 146 ? -17.120 6.381 16.321 1.00 89.12 146 SER A O 1
ATOM 1172 N N . ALA A 1 147 ? -16.069 4.408 16.504 1.00 87.75 147 ALA A N 1
ATOM 1173 C CA . ALA A 1 147 ? -16.856 3.719 15.483 1.00 87.75 147 ALA A CA 1
ATOM 1174 C C . ALA A 1 147 ? -18.343 3.648 15.862 1.00 87.75 147 ALA A C 1
ATOM 1176 O O . ALA A 1 147 ? -19.202 3.905 15.023 1.00 87.75 147 ALA A O 1
ATOM 1177 N N . THR A 1 148 ? -18.656 3.414 17.140 1.00 87.06 148 THR A N 1
ATOM 1178 C CA . THR A 1 148 ? -20.043 3.394 17.638 1.00 87.06 148 THR A CA 1
ATOM 1179 C C . THR A 1 148 ? -20.747 4.747 17.463 1.00 87.06 148 THR A C 1
ATOM 1181 O O . THR A 1 148 ? -21.934 4.799 17.134 1.00 87.06 148 THR A O 1
ATOM 1184 N N . LEU A 1 149 ? -20.020 5.850 17.672 1.00 88.19 149 LEU A N 1
ATOM 1185 C CA . LEU A 1 149 ? -20.553 7.213 17.561 1.00 88.19 149 LEU A CA 1
ATOM 1186 C C . LEU A 1 149 ? -20.632 7.697 16.109 1.00 88.19 149 LEU A C 1
ATOM 1188 O O . LEU A 1 149 ? -21.627 8.299 15.714 1.00 88.19 149 LEU A O 1
ATOM 1192 N N . PHE A 1 150 ? -19.585 7.441 15.328 1.00 88.25 150 PHE A N 1
ATOM 1193 C CA . PHE A 1 150 ? -19.452 7.924 13.954 1.00 88.25 150 PHE A CA 1
ATOM 1194 C C . PHE A 1 150 ? -20.183 7.043 12.935 1.00 88.25 150 PHE A C 1
ATOM 1196 O O . PHE A 1 150 ? -20.560 7.536 11.878 1.00 88.25 150 PHE A O 1
ATOM 1203 N N . ARG A 1 151 ? -20.417 5.763 13.264 1.00 86.56 151 ARG A N 1
ATOM 1204 C CA . ARG A 1 151 ? -21.064 4.752 12.408 1.00 86.56 151 ARG A CA 1
ATOM 1205 C C . ARG A 1 151 ? -20.480 4.718 10.987 1.00 86.56 151 ARG A C 1
ATOM 1207 O O . ARG A 1 151 ? -21.194 4.999 10.025 1.00 86.56 151 ARG A O 1
ATOM 1214 N N . PRO A 1 152 ? -19.177 4.420 10.844 1.00 85.56 152 PRO A N 1
ATOM 1215 C CA . PRO A 1 152 ? -18.531 4.399 9.539 1.00 85.56 152 PRO A CA 1
ATOM 1216 C C . PRO A 1 152 ? -19.059 3.244 8.686 1.00 85.56 152 PRO A C 1
ATOM 1218 O O . PRO A 1 152 ? -19.110 2.118 9.151 1.00 85.56 152 PRO A O 1
ATOM 1221 N N . ASN A 1 153 ? -19.330 3.470 7.401 1.00 83.12 153 ASN A N 1
ATOM 1222 C CA . ASN A 1 153 ? -19.632 2.363 6.479 1.00 83.12 153 ASN A CA 1
ATOM 1223 C C . ASN A 1 153 ? -18.384 1.521 6.142 1.00 83.12 153 ASN A C 1
ATOM 1225 O O . ASN A 1 153 ? -18.513 0.389 5.673 1.00 83.12 153 ASN A O 1
ATOM 1229 N N . LEU A 1 154 ? -17.190 2.093 6.341 1.00 82.62 154 LEU A N 1
ATOM 1230 C CA . LEU A 1 154 ? -15.900 1.502 6.005 1.00 82.62 154 LEU A CA 1
ATOM 1231 C C . LEU A 1 154 ? -14.867 1.805 7.096 1.00 82.62 154 LEU A C 1
ATOM 1233 O O . LEU A 1 154 ? -14.666 2.970 7.440 1.00 82.62 154 LEU A O 1
ATOM 1237 N N . ILE A 1 155 ? -14.167 0.779 7.580 1.00 84.62 155 ILE A N 1
ATOM 1238 C CA . ILE A 1 155 ? -12.978 0.941 8.428 1.00 84.62 155 ILE A CA 1
ATOM 1239 C C . ILE A 1 155 ? -11.752 0.500 7.632 1.00 84.62 155 ILE A C 1
ATOM 1241 O O . ILE A 1 155 ? -11.696 -0.628 7.140 1.00 84.62 155 ILE A O 1
ATOM 1245 N N . VAL A 1 156 ? -10.765 1.392 7.516 1.00 84.69 156 VAL A N 1
ATOM 1246 C CA . VAL A 1 156 ? -9.494 1.104 6.845 1.00 84.69 156 VAL A CA 1
ATOM 1247 C C . VAL A 1 156 ? -8.478 0.619 7.872 1.00 84.69 156 VAL A C 1
ATOM 1249 O O . VAL A 1 156 ? -8.104 1.361 8.775 1.00 84.69 156 VAL A O 1
ATOM 1252 N N . ALA A 1 157 ? -8.007 -0.616 7.713 1.00 83.88 157 ALA A N 1
ATOM 1253 C CA . ALA A 1 157 ? -6.893 -1.162 8.478 1.00 83.88 157 ALA A CA 1
ATOM 1254 C C . ALA A 1 157 ? -5.633 -1.126 7.607 1.00 83.88 157 ALA A C 1
ATOM 1256 O O . ALA A 1 157 ? -5.445 -1.994 6.757 1.00 83.88 157 ALA A O 1
ATOM 1257 N N . GLY A 1 158 ? -4.800 -0.102 7.773 1.00 81.38 158 GLY A N 1
ATOM 1258 C CA . GLY A 1 158 ? -3.544 0.032 7.037 1.00 81.38 158 GLY A CA 1
ATOM 1259 C C . GLY A 1 158 ? -2.744 1.254 7.474 1.00 81.38 158 GLY A C 1
ATOM 1260 O O . GLY A 1 158 ? -3.316 2.268 7.873 1.00 81.38 158 GLY A O 1
ATOM 1261 N N . ALA A 1 159 ? -1.418 1.156 7.411 1.00 79.00 159 ALA A N 1
ATOM 1262 C CA . ALA A 1 159 ? -0.514 2.260 7.708 1.00 79.00 159 ALA A CA 1
ATOM 1263 C C . ALA A 1 159 ? 0.745 2.187 6.844 1.00 79.00 159 ALA A C 1
ATOM 1265 O O . ALA A 1 159 ? 1.220 1.110 6.496 1.00 79.00 159 ALA A O 1
ATOM 1266 N N . SER A 1 160 ? 1.311 3.356 6.541 1.00 74.81 160 SER A N 1
ATOM 1267 C CA . SER A 1 160 ? 2.583 3.470 5.815 1.00 74.81 160 SER A CA 1
ATOM 1268 C C . SER A 1 160 ? 3.807 3.379 6.733 1.00 74.81 160 SER A C 1
ATOM 1270 O O . SER A 1 160 ? 4.876 2.987 6.281 1.00 74.81 160 SER A O 1
ATOM 1272 N N . ALA A 1 161 ? 3.665 3.767 8.004 1.00 80.62 161 ALA A N 1
ATOM 1273 C CA . ALA A 1 161 ? 4.764 3.885 8.965 1.00 80.62 161 ALA A CA 1
ATOM 1274 C C . ALA A 1 161 ? 4.322 3.423 10.363 1.00 80.62 161 ALA A C 1
ATOM 1276 O O . ALA A 1 161 ? 4.342 4.186 11.326 1.00 80.62 161 ALA A O 1
ATOM 1277 N N . TYR A 1 162 ? 3.871 2.172 10.459 1.00 81.94 162 TYR A N 1
ATOM 1278 C CA . TYR A 1 162 ? 3.523 1.527 11.722 1.00 81.94 162 TYR A CA 1
ATOM 1279 C C . TYR A 1 162 ? 4.358 0.259 11.877 1.00 81.94 162 TYR A C 1
ATOM 1281 O O . TYR A 1 162 ? 4.317 -0.617 11.018 1.00 81.94 162 TYR A O 1
ATOM 1289 N N . ALA A 1 163 ? 5.161 0.194 12.939 1.00 81.50 163 ALA A N 1
ATOM 1290 C CA . ALA A 1 163 ? 6.146 -0.871 13.131 1.00 81.50 163 ALA A CA 1
ATOM 1291 C C . ALA A 1 163 ? 5.570 -2.138 13.789 1.00 81.50 163 ALA A C 1
ATOM 1293 O O . ALA A 1 163 ? 6.268 -3.144 13.892 1.00 81.50 163 ALA A O 1
ATOM 1294 N N . HIS A 1 164 ? 4.320 -2.092 14.255 1.00 85.06 164 HIS A N 1
ATOM 1295 C CA . HIS A 1 164 ? 3.663 -3.213 14.920 1.00 85.06 164 HIS A CA 1
ATOM 1296 C C . HIS A 1 164 ? 2.644 -3.888 14.002 1.00 85.06 164 HIS A C 1
ATOM 1298 O O . HIS A 1 164 ? 2.157 -3.304 13.034 1.00 85.06 164 HIS A O 1
ATOM 1304 N N . LEU A 1 165 ? 2.306 -5.132 14.335 1.00 84.06 165 LEU A N 1
ATOM 1305 C CA . LEU A 1 165 ? 1.229 -5.857 13.673 1.00 84.06 165 LEU A CA 1
ATOM 1306 C C . LEU A 1 165 ? -0.130 -5.296 14.104 1.00 84.06 165 LEU A C 1
ATOM 1308 O O . LEU A 1 165 ? -0.311 -4.859 15.244 1.00 84.06 165 LEU A O 1
ATOM 1312 N N . TYR A 1 166 ? -1.081 -5.314 13.178 1.00 84.12 166 TYR A N 1
ATOM 1313 C CA . TYR A 1 166 ? -2.467 -4.957 13.452 1.00 84.12 166 TYR A CA 1
ATOM 1314 C C . TYR A 1 166 ? -3.189 -6.106 14.163 1.00 84.12 166 TYR A C 1
ATOM 1316 O O . TYR A 1 166 ? -2.963 -7.276 13.866 1.00 84.12 166 TYR A O 1
ATOM 1324 N N . ASP A 1 167 ? -4.102 -5.765 15.072 1.00 87.44 167 ASP A N 1
ATOM 1325 C CA . ASP A 1 167 ? -5.022 -6.719 15.685 1.00 87.44 167 ASP A CA 1
ATOM 1326 C C . ASP A 1 167 ? -6.322 -6.762 14.872 1.00 87.44 167 ASP A C 1
ATOM 1328 O O . ASP A 1 167 ? -7.277 -6.011 15.105 1.00 87.44 167 ASP A O 1
ATOM 1332 N N . TYR A 1 168 ? -6.340 -7.635 13.864 1.00 82.56 168 TYR A N 1
ATOM 1333 C CA . TYR A 1 168 ? -7.501 -7.799 12.990 1.00 82.56 168 TYR A CA 1
ATOM 1334 C C . TYR A 1 168 ? -8.717 -8.359 13.712 1.00 82.56 168 TYR A C 1
ATOM 1336 O O . TYR A 1 168 ? -9.838 -8.076 13.295 1.00 82.56 168 TYR A O 1
ATOM 1344 N N . ALA A 1 169 ? -8.528 -9.121 14.791 1.00 85.06 169 ALA A N 1
ATOM 1345 C CA . ALA A 1 169 ? -9.643 -9.647 15.565 1.00 85.06 169 ALA A CA 1
ATOM 1346 C C . ALA A 1 169 ? -10.391 -8.505 16.267 1.00 85.06 169 ALA A C 1
ATOM 1348 O O . ALA A 1 169 ? -11.618 -8.440 16.184 1.00 85.06 169 ALA A O 1
ATOM 1349 N N . HIS A 1 170 ? -9.665 -7.560 16.873 1.00 84.94 170 HIS A N 1
ATOM 1350 C CA . HIS A 1 170 ? -10.267 -6.366 17.469 1.00 84.94 170 HIS A CA 1
ATOM 1351 C C . HIS A 1 170 ? -10.929 -5.456 16.431 1.00 84.94 170 HIS A C 1
ATOM 1353 O O . HIS A 1 170 ? -12.054 -5.008 16.650 1.00 84.94 170 HIS A O 1
ATOM 1359 N N . ILE A 1 171 ? -10.284 -5.212 15.285 1.00 84.56 171 ILE A N 1
ATOM 1360 C CA . ILE A 1 171 ? -10.883 -4.392 14.215 1.00 84.56 171 ILE A CA 1
ATOM 1361 C C . ILE A 1 171 ? -12.135 -5.062 13.655 1.00 84.56 171 ILE A C 1
ATOM 1363 O O . ILE A 1 171 ? -13.137 -4.390 13.424 1.00 84.56 171 ILE A O 1
ATOM 1367 N N . ARG A 1 172 ? -12.106 -6.387 13.482 1.00 82.75 172 ARG A N 1
ATOM 1368 C CA . ARG A 1 172 ? -13.268 -7.151 13.036 1.00 82.75 172 ARG A CA 1
ATOM 1369 C C . ARG A 1 172 ? -14.420 -7.060 14.014 1.00 82.75 172 ARG A C 1
ATOM 1371 O O . ARG A 1 172 ? -15.536 -6.835 13.575 1.00 82.75 172 ARG A O 1
ATOM 1378 N N . LYS A 1 173 ? -14.143 -7.164 15.312 1.00 81.62 173 LYS A N 1
ATOM 1379 C CA . LYS A 1 173 ? -15.152 -6.998 16.359 1.00 81.62 173 LYS A CA 1
ATOM 1380 C C . LYS A 1 173 ? -15.769 -5.595 16.345 1.00 81.62 173 LYS A C 1
ATOM 1382 O O . LYS A 1 173 ? -16.983 -5.460 16.414 1.00 81.62 173 LYS A O 1
ATOM 1387 N N . ALA A 1 174 ? -14.948 -4.554 16.205 1.00 75.62 174 ALA A N 1
ATOM 1388 C CA . ALA A 1 174 ? -15.432 -3.177 16.077 1.00 75.62 174 ALA A CA 1
ATOM 1389 C C . ALA A 1 174 ? -16.183 -2.921 14.751 1.00 75.62 174 ALA A C 1
ATOM 1391 O O . ALA A 1 174 ? -16.888 -1.920 14.623 1.00 75.62 174 ALA A O 1
ATOM 1392 N N . GLY A 1 175 ? -16.000 -3.810 13.770 1.00 66.69 175 GLY A N 1
ATOM 1393 C CA . GLY A 1 175 ? -16.486 -3.708 12.402 1.00 66.69 175 GLY A CA 1
ATOM 1394 C C . GLY A 1 175 ? -17.484 -4.779 11.974 1.00 66.69 175 GLY A C 1
ATOM 1395 O O . GLY A 1 175 ? -17.673 -4.918 10.774 1.00 66.69 175 GLY A O 1
ATOM 1396 N N . GLU A 1 176 ? -18.100 -5.549 12.882 1.00 63.59 176 GLU A N 1
ATOM 1397 C CA . GLU A 1 176 ? -18.970 -6.680 12.495 1.00 63.59 176 GLU A CA 1
ATOM 1398 C C . GLU A 1 176 ? -20.142 -6.261 11.589 1.00 63.59 176 GLU A C 1
ATOM 1400 O O . GLU A 1 176 ? -20.540 -7.031 10.716 1.00 63.59 176 GLU A O 1
ATOM 1405 N N . ASP A 1 177 ? -20.617 -5.019 11.730 1.00 60.38 177 ASP A N 1
ATOM 1406 C CA . ASP A 1 177 ? -21.675 -4.425 10.902 1.00 60.38 177 ASP A CA 1
ATOM 1407 C C . ASP A 1 177 ? -21.146 -3.583 9.719 1.00 60.38 177 ASP A C 1
ATOM 1409 O O . ASP A 1 177 ? -21.930 -3.001 8.964 1.00 60.38 177 ASP A O 1
ATOM 1413 N N . PHE A 1 178 ? -19.825 -3.483 9.541 1.00 68.94 178 PHE A N 1
ATOM 1414 C CA . PHE A 1 178 ? -19.184 -2.555 8.606 1.00 68.94 178 PHE A CA 1
ATOM 1415 C C . PHE A 1 178 ? -18.273 -3.266 7.604 1.00 68.94 178 PHE A C 1
ATOM 1417 O O . PHE A 1 178 ? -17.760 -4.361 7.832 1.00 68.94 178 PHE A O 1
ATOM 1424 N N . ILE A 1 179 ? -18.030 -2.617 6.464 1.00 68.88 179 ILE A N 1
ATOM 1425 C CA . ILE A 1 179 ? -17.055 -3.126 5.502 1.00 68.88 179 ILE A CA 1
ATOM 1426 C C . ILE A 1 179 ? -15.658 -2.831 6.054 1.00 68.88 179 ILE A C 1
ATOM 1428 O O . ILE A 1 179 ? -15.313 -1.687 6.347 1.00 68.88 179 ILE A O 1
ATOM 1432 N N . ILE A 1 180 ? -14.831 -3.862 6.185 1.00 61.84 180 ILE A N 1
ATOM 1433 C CA . ILE A 1 180 ? -13.435 -3.706 6.595 1.00 61.84 180 ILE A CA 1
ATOM 1434 C C . ILE A 1 180 ? -12.587 -3.749 5.336 1.00 61.84 180 ILE A C 1
ATOM 1436 O O . ILE A 1 180 ? -12.513 -4.774 4.658 1.00 61.84 180 ILE A O 1
ATOM 1440 N N . TYR A 1 181 ? -11.957 -2.622 5.019 1.00 61.59 181 TYR A N 1
ATOM 1441 C CA . TYR A 1 181 ? -11.000 -2.546 3.929 1.00 61.59 181 TYR A CA 1
ATOM 1442 C C . TYR A 1 181 ? -9.601 -2.672 4.498 1.00 61.59 181 TYR A C 1
ATOM 1444 O O . TYR A 1 181 ? -9.123 -1.817 5.248 1.00 61.59 181 TYR A O 1
ATOM 1452 N N . HIS A 1 182 ? -8.939 -3.763 4.140 1.00 59.03 182 HIS A N 1
ATOM 1453 C CA . HIS A 1 182 ? -7.581 -3.991 4.569 1.00 59.03 182 HIS A CA 1
ATOM 1454 C C . HIS A 1 182 ? -6.614 -3.469 3.507 1.00 59.03 182 HIS A C 1
ATOM 1456 O O . HIS A 1 182 ? -6.469 -4.049 2.433 1.00 59.03 182 HIS A O 1
ATOM 1462 N N . SER A 1 183 ? -5.975 -2.338 3.802 1.00 59.16 183 SER A N 1
ATOM 1463 C CA . SER A 1 183 ? -4.988 -1.732 2.915 1.00 59.16 183 SER A CA 1
ATOM 1464 C C . SER A 1 183 ? -3.595 -2.158 3.357 1.00 59.16 183 SER A C 1
ATOM 1466 O O . SER A 1 183 ? -2.915 -1.439 4.093 1.00 59.16 183 SER A O 1
ATOM 1468 N N . ILE A 1 184 ? -3.152 -3.328 2.900 1.00 55.62 184 ILE A N 1
ATOM 1469 C CA . ILE A 1 184 ? -1.767 -3.757 3.096 1.00 55.62 184 ILE A CA 1
ATOM 1470 C C . ILE A 1 184 ? -0.904 -3.036 2.066 1.00 55.62 184 ILE A C 1
ATOM 1472 O O . ILE A 1 184 ? -0.875 -3.398 0.891 1.00 55.62 184 ILE A O 1
ATOM 1476 N N . LYS A 1 185 ? -0.143 -2.033 2.508 1.00 54.47 185 LYS A N 1
ATOM 1477 C CA . LYS A 1 185 ? 1.033 -1.608 1.751 1.00 54.47 185 LYS A CA 1
ATOM 1478 C C . LYS A 1 185 ? 2.124 -2.639 2.037 1.00 54.47 185 LYS A C 1
ATOM 1480 O O . LYS A 1 185 ? 2.813 -2.551 3.052 1.00 54.47 185 LYS A O 1
ATOM 1485 N N . LEU A 1 186 ? 2.199 -3.673 1.194 1.00 49.47 186 LEU A N 1
ATOM 1486 C CA . LEU A 1 186 ? 3.130 -4.795 1.344 1.00 49.47 186 LEU A CA 1
ATOM 1487 C C . LEU A 1 186 ? 4.547 -4.310 1.056 1.00 49.47 186 LEU A C 1
ATOM 1489 O O . LEU A 1 186 ? 5.046 -4.373 -0.061 1.00 49.47 186 LEU A O 1
ATOM 1493 N N . VAL A 1 187 ? 5.139 -3.720 2.076 1.00 44.31 187 VAL A N 1
ATOM 1494 C CA . VAL A 1 187 ? 6.380 -2.976 1.949 1.00 44.31 187 VAL A CA 1
ATOM 1495 C C . VAL A 1 187 ? 7.357 -3.352 3.071 1.00 44.31 187 VAL A C 1
ATOM 1497 O O . VAL A 1 187 ? 8.558 -3.342 2.850 1.00 44.31 187 VAL A O 1
ATOM 1500 N N . VAL A 1 188 ? 6.868 -3.765 4.251 1.00 40.72 188 VAL A N 1
ATOM 1501 C CA . VAL A 1 188 ? 7.735 -4.094 5.410 1.00 40.72 188 VAL A CA 1
ATOM 1502 C C . VAL A 1 188 ? 7.530 -5.506 5.973 1.00 40.72 188 VAL A C 1
ATOM 1504 O O . VAL A 1 188 ? 8.411 -6.020 6.650 1.00 40.72 188 VAL A O 1
ATOM 1507 N N . LEU A 1 189 ? 6.400 -6.168 5.702 1.00 38.12 189 LEU A N 1
ATOM 1508 C CA . LEU A 1 189 ? 6.021 -7.411 6.398 1.00 38.12 189 LEU A CA 1
ATOM 1509 C C . LEU A 1 189 ? 6.243 -8.703 5.599 1.00 38.12 189 LEU A C 1
ATOM 1511 O O . LEU A 1 189 ? 5.813 -9.764 6.041 1.00 38.12 189 LEU A O 1
ATOM 1515 N N . ALA A 1 190 ? 6.936 -8.659 4.459 1.00 35.38 190 ALA A N 1
ATOM 1516 C CA . ALA A 1 190 ? 7.400 -9.887 3.820 1.00 35.38 190 ALA A CA 1
ATOM 1517 C C . ALA A 1 190 ? 8.602 -10.429 4.610 1.00 35.38 190 ALA A C 1
ATOM 1519 O O . ALA A 1 190 ? 9.759 -10.215 4.251 1.00 35.38 190 ALA A O 1
ATOM 1520 N N . ARG A 1 191 ? 8.333 -11.098 5.735 1.00 35.34 191 ARG A N 1
ATOM 1521 C CA . ARG A 1 191 ? 9.327 -11.936 6.397 1.00 35.34 191 ARG A CA 1
ATOM 1522 C C . ARG A 1 191 ? 9.677 -13.057 5.418 1.00 35.34 191 ARG A C 1
ATOM 1524 O O . ARG A 1 191 ? 8.838 -13.899 5.120 1.00 35.34 191 ARG A O 1
ATOM 1531 N N . LEU A 1 192 ? 10.895 -13.029 4.883 1.00 37.69 192 LEU A N 1
ATOM 1532 C CA . LEU A 1 192 ? 11.498 -14.154 4.172 1.00 37.69 192 LEU A CA 1
ATOM 1533 C C . LEU A 1 192 ? 11.801 -15.253 5.201 1.00 37.69 192 LEU A C 1
ATOM 1535 O O . LEU A 1 192 ? 12.941 -15.406 5.624 1.00 37.69 192 LEU A O 1
ATOM 1539 N N . ASP A 1 193 ? 10.780 -15.984 5.641 1.00 33.91 193 ASP A N 1
ATOM 1540 C CA . ASP A 1 193 ? 10.996 -17.331 6.158 1.00 33.91 193 ASP A CA 1
ATOM 1541 C C . ASP A 1 193 ? 10.910 -18.260 4.932 1.00 33.91 193 ASP A C 1
ATOM 1543 O O . ASP A 1 193 ? 9.925 -18.236 4.193 1.00 33.91 193 ASP A O 1
ATOM 1547 N N . ASP A 1 194 ? 11.981 -19.005 4.658 1.00 40.19 194 ASP A N 1
ATOM 1548 C CA . ASP A 1 194 ? 12.238 -19.785 3.437 1.00 40.19 194 ASP A CA 1
ATOM 1549 C C . ASP A 1 194 ? 11.043 -20.642 2.941 1.00 40.19 194 ASP A C 1
ATOM 1551 O O . ASP A 1 194 ? 10.970 -21.841 3.217 1.00 40.19 194 ASP A O 1
ATOM 1555 N N . ASN A 1 195 ? 10.161 -20.043 2.123 1.00 39.12 195 ASN A N 1
ATOM 1556 C CA . ASN A 1 195 ? 8.925 -20.577 1.506 1.00 39.12 195 ASN A CA 1
ATOM 1557 C C . ASN A 1 195 ? 7.574 -20.214 2.160 1.00 39.12 195 ASN A C 1
ATOM 1559 O O . ASN A 1 195 ? 6.5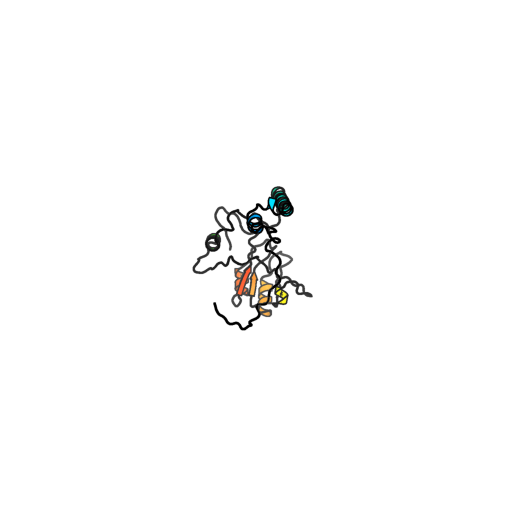79 -20.882 1.867 1.00 39.12 195 ASN A O 1
ATOM 1563 N N . LYS A 1 196 ? 7.475 -19.170 2.994 1.00 38.50 196 LYS A N 1
ATOM 1564 C CA . LYS A 1 196 ? 6.178 -18.704 3.517 1.00 38.50 196 LYS A CA 1
ATOM 1565 C C . LYS A 1 196 ? 6.035 -17.187 3.450 1.00 38.50 196 LYS A C 1
ATOM 1567 O O . LYS A 1 196 ? 6.749 -16.458 4.126 1.00 38.50 196 LYS A O 1
ATOM 1572 N N . VAL A 1 197 ? 5.079 -16.716 2.649 1.00 41.47 197 VAL A N 1
ATOM 1573 C CA . VAL A 1 197 ? 4.538 -15.359 2.792 1.00 41.47 197 VAL A CA 1
ATOM 1574 C C . VAL A 1 197 ? 3.436 -15.455 3.839 1.00 41.47 197 VAL A C 1
ATOM 1576 O O . VAL A 1 197 ? 2.293 -15.760 3.507 1.00 41.47 197 VAL A O 1
ATOM 1579 N N . ASP A 1 198 ? 3.796 -15.267 5.106 1.00 34.72 198 ASP A N 1
ATOM 1580 C CA . ASP A 1 198 ? 2.820 -15.229 6.192 1.00 34.72 198 ASP A CA 1
ATOM 1581 C C . ASP A 1 198 ? 2.178 -13.834 6.229 1.00 34.72 198 ASP A C 1
ATOM 1583 O O . ASP A 1 198 ? 2.749 -12.860 6.721 1.00 34.72 198 ASP A O 1
ATOM 1587 N N . CYS A 1 199 ? 0.976 -13.734 5.664 1.00 37.66 199 CYS A N 1
ATOM 1588 C CA . CYS A 1 199 ? 0.039 -12.650 5.938 1.00 37.66 199 CYS A CA 1
ATOM 1589 C C . CYS A 1 199 ? -0.978 -13.189 6.945 1.00 37.66 199 CYS A C 1
ATOM 1591 O O . CYS A 1 199 ? -1.843 -13.982 6.575 1.00 37.66 199 CYS A O 1
ATOM 1593 N N . PHE A 1 200 ? -0.831 -12.811 8.213 1.00 37.47 200 PHE A N 1
ATOM 1594 C CA . PHE A 1 200 ? -1.872 -13.014 9.223 1.00 37.47 200 PHE A CA 1
ATOM 1595 C C . PHE A 1 200 ? -2.839 -11.838 9.204 1.00 37.47 200 PHE A C 1
ATOM 1597 O O . PHE A 1 200 ? -2.337 -10.708 9.004 1.00 37.47 200 PHE A O 1
#

Organism: Prunus persica (NCBI:txid3760)

Radius of gyration: 33.03 Å; chains: 1; bounding box: 50×47×124 Å

pLDDT: mean 70.11, std 19.11, range [30.06, 94.0]

Foldseek 3Di:
DDDDDDDDDDDPPPPDPDPPPDPPDPPPPPVVCLVPDDCCVNPVPVVVVVVVVVVCVVVDDDPQLLDDDDDPCPPPDPVVVFVVVCVQAVHDPVVDGDDPPPPDDDDDADDDPVGRDTPCVVVDPDDDFDAPPVPLHGPLVVVLVCCVVVVDQEDEADDSDRPDDDDVVSVCVSAVVHHYHYDDSVRHQQPPPPPDRDDD

Secondary structure (DSSP, 8-state):
------------------S-S------TTSHHHHHHS-HHHH-HHHHHHHHHHHHHHHHS----TT--PPPTTTTS-HHHHHHHHHHHTT--TTT-------SS------EETTEE-SHHHHHS------B-TTT-SB-HHHHHHHHHHH--SEEEE--SS--S---HHHHHHHTTTSEEEE---TTS----BTTB----